Protein AF-0000000082618426 (afdb_homodimer)

Secondary structure (DSSP, 8-state):
---EEEEEEE-SSS-EEEEEEEE-TTSPEEEEEEEESPPSEEEEEEEES----EEEEGGG-SB--TT-PPP--TT-SSS-TTEEEEEEE-TTS-EEEEEEESS-BSSGGGB-TTSEEEEESS---TT-SSSHHHHHHTT--SEEEEEE-EE--/---EEEEEEE-SSS-EEEEE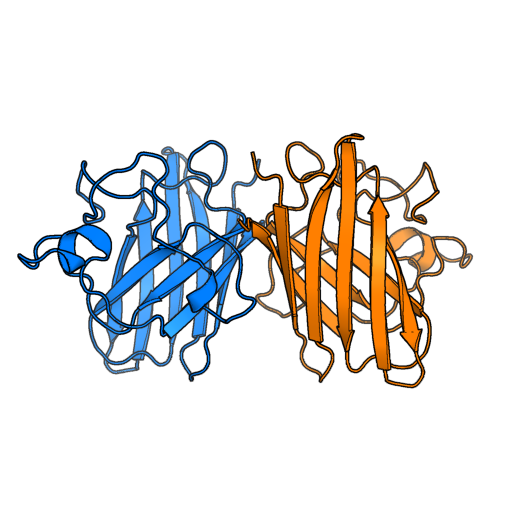EEE-TTSPEEEEEEEESPPSEEEEEEEES----EEEEGGG-SB--TT-PPP--TT-SSS-TTEEEEEEE-TTS-EEEEEEESS-BSSGGGB-TTSEEEEESS---TT-SSSHHHHHHTT--SEEEEEE-EE--

Structure (mmCIF, N/CA/C/O backbone):
data_AF-0000000082618426-model_v1
#
loop_
_entity.id
_entity.type
_entity.pdbx_description
1 polymer 'Superoxide dismutase'
#
loop_
_atom_site.group_PDB
_atom_site.id
_atom_site.type_symbol
_atom_site.label_atom_id
_atom_site.label_alt_id
_atom_site.label_comp_id
_atom_site.label_asym_id
_atom_site.label_entity_id
_atom_site.label_seq_id
_atom_site.pdbx_PDB_ins_code
_atom_site.Cartn_x
_atom_site.Cartn_y
_atom_site.Cartn_z
_atom_site.occupancy
_atom_site.B_iso_or_equiv
_atom_site.auth_seq_id
_atom_site.auth_comp_id
_atom_site.auth_asym_id
_atom_site.auth_atom_id
_atom_site.pdbx_PDB_model_num
ATOM 1 N N . MET A 1 1 ? 16.406 0.039 5.785 1 74.62 1 MET A N 1
ATOM 2 C CA . MET A 1 1 ? 15.742 -0.765 4.766 1 74.62 1 MET A CA 1
ATOM 3 C C . MET A 1 1 ? 14.719 -1.703 5.391 1 74.62 1 MET A C 1
ATOM 5 O O . MET A 1 1 ? 14.93 -2.207 6.496 1 74.62 1 MET A O 1
ATOM 9 N N . ALA A 1 2 ? 13.609 -1.719 4.746 1 84.12 2 ALA A N 1
ATOM 10 C CA . ALA A 1 2 ? 12.555 -2.539 5.328 1 84.12 2 ALA A CA 1
ATOM 11 C C . ALA A 1 2 ? 12.93 -4.016 5.309 1 84.12 2 ALA A C 1
ATOM 13 O O . ALA A 1 2 ? 13.508 -4.504 4.336 1 84.12 2 ALA A O 1
ATOM 14 N N . THR A 1 3 ? 12.68 -4.707 6.43 1 93.62 3 THR A N 1
ATOM 15 C CA . THR A 1 3 ? 12.906 -6.145 6.492 1 93.62 3 THR A CA 1
ATOM 16 C C . THR A 1 3 ? 11.586 -6.895 6.672 1 93.62 3 THR A C 1
ATOM 18 O O . THR A 1 3 ? 11.539 -8.117 6.539 1 93.62 3 THR A O 1
ATOM 21 N N . LYS A 1 4 ? 10.57 -6.211 6.988 1 98.38 4 LYS A N 1
ATOM 22 C CA . LYS A 1 4 ? 9.234 -6.77 7.129 1 98.38 4 LYS A CA 1
ATOM 23 C C . LYS A 1 4 ? 8.211 -5.949 6.355 1 98.38 4 LYS A C 1
ATOM 25 O O . LYS A 1 4 ? 8.32 -4.723 6.277 1 98.38 4 LYS A O 1
ATOM 30 N N . ALA A 1 5 ? 7.293 -6.609 5.816 1 98.88 5 ALA A N 1
ATOM 31 C CA . ALA A 1 5 ? 6.191 -5.992 5.082 1 98.88 5 ALA A CA 1
ATOM 32 C C . ALA A 1 5 ? 4.887 -6.754 5.309 1 98.88 5 ALA A C 1
ATOM 34 O O . ALA A 1 5 ? 4.891 -7.852 5.867 1 98.88 5 ALA A O 1
ATOM 35 N N . VAL A 1 6 ? 3.824 -6.094 4.988 1 98.94 6 VAL A N 1
ATOM 36 C CA . VAL A 1 6 ? 2.504 -6.691 5.156 1 98.94 6 VAL A CA 1
ATOM 37 C C . VAL A 1 6 ? 1.572 -6.211 4.047 1 98.94 6 VAL A C 1
ATOM 39 O O . VAL A 1 6 ? 1.769 -5.125 3.488 1 98.94 6 VAL A O 1
ATOM 42 N N . CYS A 1 7 ? 0.648 -7 3.721 1 98.88 7 CYS A N 1
ATOM 43 C CA . CYS A 1 7 ? -0.371 -6.695 2.723 1 98.88 7 CYS A CA 1
ATOM 44 C C . CYS A 1 7 ? -1.743 -7.176 3.182 1 98.88 7 CYS A C 1
ATOM 46 O O . CYS A 1 7 ? -1.905 -8.336 3.562 1 98.88 7 CYS A O 1
ATOM 48 N N . VAL A 1 8 ? -2.66 -6.301 3.24 1 98.81 8 VAL A N 1
ATOM 49 C CA . VAL A 1 8 ? -4.062 -6.656 3.451 1 98.81 8 VAL A CA 1
ATOM 50 C C . VAL A 1 8 ? -4.762 -6.809 2.104 1 98.81 8 VAL A C 1
ATOM 52 O O . VAL A 1 8 ? -4.844 -5.852 1.326 1 98.81 8 VAL A O 1
ATOM 55 N N . LEU A 1 9 ? -5.215 -7.992 1.84 1 98.81 9 LEU A N 1
ATOM 56 C CA . LEU A 1 9 ? -5.898 -8.305 0.59 1 98.81 9 LEU A CA 1
ATOM 57 C C . LEU A 1 9 ? -7.398 -8.055 0.713 1 98.81 9 LEU A C 1
ATOM 59 O O . LEU A 1 9 ? -8.039 -8.539 1.646 1 98.81 9 LEU A O 1
ATOM 63 N N . ARG A 1 10 ? -7.898 -7.309 -0.215 1 97.06 10 ARG A N 1
ATOM 64 C CA . ARG A 1 10 ? -9.328 -7.051 -0.328 1 97.06 10 ARG A CA 1
ATOM 65 C C . ARG A 1 10 ? -9.766 -6.988 -1.789 1 97.06 10 ARG A C 1
ATOM 67 O O . ARG A 1 10 ? -9 -6.547 -2.648 1 97.06 10 ARG A O 1
ATOM 74 N N . GLY A 1 11 ? -10.922 -7.371 -2.09 1 92.5 11 GLY A N 1
ATOM 75 C CA . GLY A 1 11 ? -11.539 -7.27 -3.404 1 92.5 11 GLY A CA 1
ATOM 76 C C . GLY A 1 11 ? -12.992 -6.84 -3.354 1 92.5 11 GLY A C 1
ATOM 77 O O . GLY A 1 11 ? -13.477 -6.41 -2.307 1 92.5 11 GLY A O 1
ATOM 78 N N . ASP A 1 12 ? -13.539 -6.863 -4.535 1 91.12 12 ASP A N 1
ATOM 79 C CA . ASP A 1 12 ? -14.953 -6.512 -4.625 1 91.12 12 ASP A CA 1
ATOM 80 C C . ASP A 1 12 ? -15.836 -7.609 -4.027 1 91.12 12 ASP A C 1
ATOM 82 O O . ASP A 1 12 ? -16.953 -7.348 -3.594 1 91.12 12 ASP A O 1
ATOM 86 N N . GLY A 1 13 ? -15.328 -8.75 -4.039 1 94.44 13 GLY A N 1
ATOM 87 C CA . GLY A 1 13 ? -16.031 -9.883 -3.473 1 94.44 13 GLY A CA 1
ATOM 88 C C . GLY A 1 13 ? -15.625 -10.195 -2.045 1 94.44 13 GLY A C 1
ATOM 89 O O . GLY A 1 13 ? -15.109 -9.32 -1.34 1 94.44 13 GLY A O 1
ATOM 90 N N . PRO A 1 14 ? -15.984 -11.391 -1.589 1 97.81 14 PRO A N 1
ATOM 91 C CA . PRO A 1 14 ? -15.766 -11.75 -0.186 1 97.81 14 PRO A CA 1
ATOM 92 C C . PRO A 1 14 ? -14.305 -12.094 0.112 1 97.81 14 PRO A C 1
ATOM 94 O O . PRO A 1 14 ? -13.914 -12.188 1.278 1 97.81 14 PRO A O 1
ATOM 97 N N . VAL A 1 15 ? -13.531 -12.352 -0.926 1 98.75 15 VAL A N 1
ATOM 98 C CA . VAL A 1 15 ? -12.164 -12.836 -0.738 1 98.75 15 VAL A CA 1
ATOM 99 C C . VAL A 1 15 ? -11.336 -11.766 -0.025 1 98.75 15 VAL A C 1
ATOM 101 O O . VAL A 1 15 ? -11.352 -10.594 -0.411 1 98.75 15 VAL A O 1
ATOM 104 N N . HIS A 1 16 ? -10.656 -12.148 1.014 1 98.81 16 HIS A N 1
ATOM 105 C CA . HIS A 1 16 ? -9.805 -11.242 1.785 1 98.81 16 HIS A CA 1
ATOM 106 C C . HIS A 1 16 ? -8.719 -12.016 2.531 1 98.81 16 HIS A C 1
ATOM 108 O O . HIS A 1 16 ? -8.805 -13.234 2.67 1 98.81 16 HIS A O 1
ATOM 114 N N . GLY A 1 17 ? -7.719 -11.312 2.955 1 98.81 17 GLY A N 1
ATOM 115 C CA . GLY A 1 17 ? -6.648 -11.961 3.699 1 98.81 17 GLY A CA 1
ATOM 116 C C . GLY A 1 17 ? -5.531 -11.008 4.086 1 98.81 17 GLY A C 1
ATOM 117 O O . GLY A 1 17 ? -5.594 -9.812 3.777 1 98.81 17 GLY A O 1
ATOM 118 N N . THR A 1 18 ? -4.656 -11.492 4.895 1 98.94 18 THR A N 1
ATOM 119 C CA . THR A 1 18 ? -3.455 -10.773 5.293 1 98.94 18 THR A CA 1
ATOM 120 C C . THR A 1 18 ? -2.207 -11.609 5.027 1 98.94 18 THR A C 1
ATOM 122 O O . THR A 1 18 ? -2.154 -12.789 5.387 1 98.94 18 THR A O 1
ATOM 125 N N . ILE A 1 19 ? -1.287 -11.016 4.363 1 98.94 19 ILE A N 1
ATOM 126 C CA . ILE A 1 19 ? -0.039 -11.688 4.023 1 98.94 19 ILE A CA 1
ATOM 127 C C . ILE A 1 19 ? 1.143 -10.898 4.578 1 98.94 19 ILE A C 1
ATOM 129 O O . ILE A 1 19 ? 1.203 -9.672 4.434 1 98.94 19 ILE A O 1
ATOM 133 N N . HIS A 1 20 ? 2.043 -11.539 5.188 1 98.88 20 HIS A N 1
ATOM 134 C CA . HIS A 1 20 ? 3.262 -10.961 5.734 1 98.88 20 HIS A CA 1
ATOM 135 C C . HIS A 1 20 ? 4.484 -11.375 4.926 1 98.88 20 HIS A C 1
ATOM 137 O O . HIS A 1 20 ? 4.535 -12.484 4.398 1 98.88 20 HIS A O 1
ATOM 143 N N . PHE A 1 21 ? 5.434 -10.547 4.871 1 98.88 21 PHE A N 1
ATOM 144 C CA . PHE A 1 21 ? 6.723 -10.766 4.227 1 98.88 21 PHE A CA 1
ATOM 145 C C . PHE A 1 21 ? 7.867 -10.5 5.199 1 98.88 21 PHE A C 1
ATOM 147 O O . PHE A 1 21 ? 7.871 -9.477 5.891 1 98.88 21 PHE A O 1
ATOM 154 N N . GLU A 1 22 ? 8.75 -11.398 5.211 1 98.69 22 GLU A N 1
ATOM 155 C CA . GLU A 1 22 ? 9.883 -11.227 6.121 1 98.69 22 GLU A CA 1
ATOM 156 C C . GLU A 1 22 ? 11.188 -11.68 5.473 1 98.69 22 GLU A C 1
ATOM 158 O O . GLU A 1 22 ? 11.281 -12.805 4.977 1 98.69 22 GLU A O 1
ATOM 163 N N . LEU A 1 23 ? 12.125 -10.789 5.484 1 98.19 23 LEU A N 1
ATOM 164 C CA . LEU A 1 23 ? 13.461 -11.164 5.055 1 98.19 23 LEU A CA 1
ATOM 165 C C . LEU A 1 23 ? 14.086 -12.156 6.031 1 98.19 23 LEU A C 1
A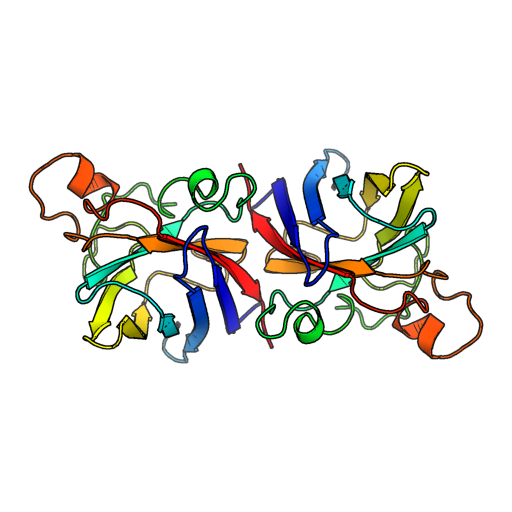TOM 167 O O . LEU A 1 23 ? 14.141 -11.898 7.234 1 98.19 23 LEU A O 1
ATOM 171 N N . GLN A 1 24 ? 14.523 -13.242 5.438 1 97.56 24 GLN A N 1
ATOM 172 C CA . GLN A 1 24 ? 15.141 -14.289 6.246 1 97.56 24 GLN A CA 1
ATOM 173 C C . GLN A 1 24 ? 16.656 -14.172 6.219 1 97.56 24 GLN A C 1
ATOM 175 O O . GLN A 1 24 ? 17.219 -13.555 5.316 1 97.56 24 GLN A O 1
ATOM 180 N N . GLY A 1 25 ? 17.344 -14.812 7.148 1 94.5 25 GLY A N 1
ATOM 181 C CA . GLY A 1 25 ? 18.781 -14.805 7.258 1 94.5 25 GLY A CA 1
ATOM 182 C C . GLY A 1 25 ? 19.484 -15.328 6.012 1 94.5 25 GLY A C 1
ATOM 183 O O . GLY A 1 25 ? 20.594 -14.914 5.695 1 94.5 25 GLY A O 1
ATOM 184 N N . ASN A 1 26 ? 18.844 -16.156 5.266 1 94.62 26 ASN A N 1
ATOM 185 C CA . ASN A 1 26 ? 19.438 -16.75 4.066 1 94.62 26 ASN A CA 1
ATOM 186 C C . ASN A 1 26 ? 19.219 -15.867 2.844 1 94.62 26 ASN A C 1
ATOM 188 O O . ASN A 1 26 ? 19.562 -16.25 1.727 1 94.62 26 ASN A O 1
ATOM 192 N N . GLY A 1 27 ? 18.578 -14.766 3.041 1 94.75 27 GLY A N 1
ATOM 193 C CA . GLY A 1 27 ? 18.391 -13.812 1.96 1 94.75 27 GLY A CA 1
ATOM 194 C C . GLY A 1 27 ? 17.047 -13.969 1.259 1 94.75 27 GLY A C 1
ATOM 195 O O . GLY A 1 27 ? 16.656 -13.125 0.453 1 94.75 27 GLY A O 1
ATOM 196 N N . LYS A 1 28 ? 16.344 -15 1.57 1 97.88 28 LYS A N 1
ATOM 197 C CA . LYS A 1 28 ? 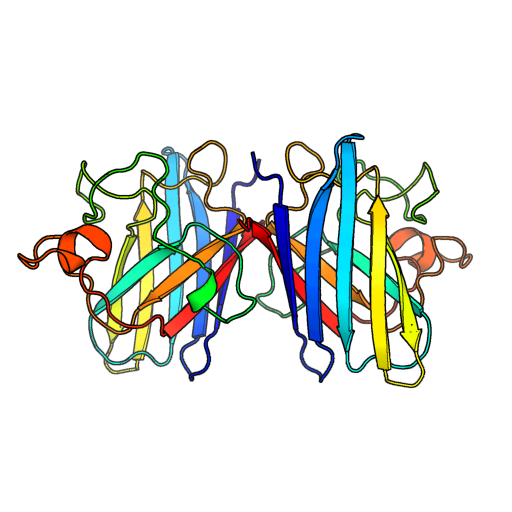15.031 -15.227 0.965 1 97.88 28 LYS A CA 1
ATOM 198 C C . LYS A 1 28 ? 13.945 -14.438 1.696 1 97.88 28 LYS A C 1
ATOM 200 O O . LYS A 1 28 ? 14.164 -13.969 2.816 1 97.88 28 LYS A O 1
ATOM 205 N N . VAL A 1 29 ? 12.898 -14.211 1.028 1 98.69 29 VAL A N 1
ATOM 206 C CA . VAL A 1 29 ? 11.742 -13.602 1.669 1 98.69 29 VAL A CA 1
ATOM 207 C C . VAL A 1 29 ? 10.703 -14.672 1.986 1 98.69 29 VAL A C 1
ATOM 209 O O . VAL A 1 29 ? 10.289 -15.43 1.103 1 98.69 29 VAL A O 1
ATOM 212 N N . LYS A 1 30 ? 10.391 -14.773 3.244 1 98.81 30 LYS A N 1
ATOM 213 C CA . LYS A 1 30 ? 9.289 -15.625 3.674 1 98.81 30 LYS A CA 1
ATOM 214 C C . LYS A 1 30 ? 7.945 -14.922 3.5 1 98.81 30 LYS A C 1
ATOM 216 O O . LYS A 1 30 ? 7.77 -13.789 3.957 1 98.81 30 LYS A O 1
ATOM 221 N N . VAL A 1 31 ? 7.059 -15.547 2.793 1 98.88 31 VAL A N 1
ATOM 222 C CA . VAL A 1 31 ? 5.699 -15.07 2.568 1 98.88 31 VAL A CA 1
ATOM 223 C C . VAL A 1 31 ? 4.715 -15.945 3.342 1 98.88 31 VAL A C 1
ATOM 225 O O . VAL A 1 31 ? 4.629 -17.156 3.107 1 98.88 31 VAL A O 1
ATOM 228 N N . SER A 1 32 ? 3.977 -15.281 4.285 1 98.94 32 SER A N 1
ATOM 229 C CA . SER A 1 32 ? 3.123 -16.094 5.137 1 98.94 32 SER A CA 1
ATOM 230 C C . SER A 1 32 ? 1.823 -15.383 5.477 1 98.94 32 SER A C 1
ATOM 232 O O . SER A 1 32 ? 1.774 -14.148 5.484 1 98.94 32 SER A O 1
ATOM 234 N N . GLY A 1 33 ? 0.774 -16.156 5.809 1 98.88 33 GLY A N 1
ATOM 235 C CA . GLY A 1 33 ? -0.535 -15.633 6.164 1 98.88 33 GLY A CA 1
ATOM 236 C C . GLY A 1 33 ? -1.677 -16.516 5.699 1 98.88 33 GLY A C 1
ATOM 237 O O . GLY A 1 33 ? -1.531 -17.734 5.621 1 98.88 33 GLY A O 1
ATOM 238 N N . SER A 1 34 ? -2.812 -15.852 5.496 1 98.94 34 SER A N 1
ATOM 239 C CA . SER A 1 34 ? -3.967 -16.625 5.051 1 98.94 34 SER A CA 1
ATOM 240 C C . SER A 1 34 ? -4.906 -15.773 4.203 1 98.94 34 SER A C 1
ATOM 242 O O . SER A 1 34 ? -4.918 -14.547 4.32 1 98.94 34 SER A O 1
ATOM 244 N N . ILE A 1 35 ? -5.547 -16.406 3.377 1 98.94 35 ILE A N 1
ATOM 245 C CA . ILE A 1 35 ? -6.586 -15.844 2.525 1 98.94 35 ILE A CA 1
ATOM 246 C C . ILE A 1 35 ? -7.883 -16.641 2.699 1 98.94 35 ILE A C 1
ATOM 248 O O . ILE A 1 35 ? -7.859 -17.859 2.756 1 98.94 35 ILE A O 1
ATOM 252 N N . ARG A 1 36 ? -8.992 -15.945 2.693 1 98.88 36 ARG A N 1
ATOM 253 C CA . ARG A 1 36 ? -10.266 -16.594 2.998 1 98.88 36 ARG A CA 1
ATOM 254 C C . ARG A 1 36 ? -11.289 -16.344 1.896 1 98.88 36 ARG A C 1
ATOM 256 O O . ARG A 1 36 ? -11.148 -15.398 1.121 1 98.88 36 ARG A O 1
ATOM 263 N N . GLU A 1 37 ? -12.258 -17.25 1.883 1 98.88 37 GLU A N 1
ATOM 264 C CA . GLU A 1 37 ? -13.414 -17.188 0.999 1 98.88 37 GLU A CA 1
ATOM 265 C C . GLU A 1 37 ? -13.016 -17.453 -0.451 1 98.88 37 GLU A C 1
ATOM 267 O O . GLU A 1 37 ? -13.547 -16.828 -1.369 1 98.88 37 GLU A O 1
ATOM 272 N N . LEU A 1 38 ? -12 -18.266 -0.579 1 98.75 38 LEU A N 1
ATOM 273 C CA . LEU A 1 38 ? -11.617 -18.766 -1.9 1 98.75 38 LEU A CA 1
ATOM 274 C C . LEU A 1 38 ? -12.375 -20.031 -2.25 1 98.75 38 LEU A C 1
ATOM 276 O O . LEU A 1 38 ? -12.797 -20.781 -1.358 1 98.75 38 LEU A O 1
ATOM 280 N N . THR A 1 39 ? -12.602 -20.203 -3.529 1 98.5 39 THR A N 1
ATOM 281 C CA . THR A 1 39 ? -13.031 -21.547 -3.938 1 98.5 39 THR A CA 1
ATOM 282 C C . THR A 1 39 ? -11.93 -22.562 -3.693 1 98.5 39 THR A C 1
ATOM 284 O O . THR A 1 39 ? -10.742 -22.234 -3.762 1 98.5 39 THR A O 1
ATOM 287 N N . GLU A 1 40 ? -12.336 -23.734 -3.414 1 98.75 40 GLU A N 1
ATOM 288 C CA . GLU A 1 40 ? -11.375 -24.812 -3.188 1 98.75 40 GLU A CA 1
ATOM 289 C C . GLU A 1 40 ? -10.453 -24.984 -4.395 1 98.75 40 GLU A C 1
ATOM 291 O O . GLU A 1 40 ? -10.914 -24.969 -5.539 1 98.75 40 GLU A O 1
ATOM 296 N N . GLY A 1 41 ? -9.133 -25.203 -4.059 1 98.81 41 GLY A N 1
ATOM 297 C CA . GLY A 1 41 ? -8.18 -25.453 -5.129 1 98.81 41 GLY A CA 1
ATOM 298 C C . GLY A 1 41 ? -7.066 -24.422 -5.188 1 98.81 41 GLY A C 1
ATOM 299 O O . GLY A 1 41 ? -6.832 -23.703 -4.215 1 98.81 41 GLY A O 1
ATOM 300 N N . GLU A 1 42 ? -6.387 -24.406 -6.285 1 98.88 42 GLU A N 1
ATOM 301 C CA . GLU A 1 42 ? -5.23 -23.531 -6.453 1 98.88 42 GLU A CA 1
ATOM 302 C C . GLU A 1 42 ? -5.637 -22.188 -7.059 1 98.88 42 GLU A C 1
ATOM 304 O O . GLU A 1 42 ? -6.535 -22.125 -7.902 1 98.88 42 GLU A O 1
ATOM 309 N N . HIS A 1 43 ? -4.988 -21.203 -6.66 1 98.94 43 HIS A N 1
ATOM 310 C CA . HIS A 1 43 ? -5.176 -19.844 -7.148 1 98.94 43 HIS A CA 1
ATOM 311 C C . HIS A 1 43 ? -3.836 -19.172 -7.43 1 98.94 43 HIS A C 1
ATOM 313 O O . HIS A 1 43 ? -2.93 -19.203 -6.594 1 98.94 43 HIS A O 1
ATOM 319 N N . GLY A 1 44 ? -3.705 -18.609 -8.594 1 98.88 44 GLY A N 1
ATOM 320 C CA . GLY A 1 44 ? -2.498 -17.859 -8.914 1 98.88 44 GLY A CA 1
ATOM 321 C C . GLY A 1 44 ? -2.209 -16.75 -7.926 1 98.88 44 GLY A C 1
ATOM 322 O O . GLY A 1 44 ? -3.125 -16.062 -7.469 1 98.88 44 GLY A O 1
ATOM 323 N N . PHE A 1 45 ? -1.006 -16.594 -7.703 1 98.94 45 PHE A N 1
ATOM 324 C CA . PHE A 1 45 ? -0.531 -15.656 -6.695 1 98.94 45 PHE A CA 1
ATOM 325 C C . PHE A 1 45 ? 0.677 -14.875 -7.211 1 98.94 45 PHE A C 1
ATOM 327 O O . PHE A 1 45 ? 1.73 -15.461 -7.473 1 98.94 45 PHE A O 1
ATOM 334 N N . HIS A 1 46 ? 0.482 -13.492 -7.391 1 98.94 46 HIS A N 1
ATOM 335 C CA . HIS A 1 46 ? 1.532 -12.727 -8.047 1 98.94 46 HIS A CA 1
ATOM 336 C C . HIS A 1 46 ? 1.679 -11.344 -7.426 1 98.94 46 HIS A C 1
ATOM 338 O O . HIS A 1 46 ? 0.708 -10.781 -6.914 1 98.94 46 HIS A O 1
ATOM 344 N N . VAL A 1 47 ? 2.887 -10.836 -7.422 1 98.94 47 VAL A N 1
ATOM 345 C CA . VAL A 1 47 ? 3.104 -9.406 -7.215 1 98.94 47 VAL A CA 1
ATOM 346 C C . VAL A 1 47 ? 3.033 -8.672 -8.547 1 98.94 47 VAL A C 1
ATOM 348 O O . VAL A 1 47 ? 3.688 -9.062 -9.516 1 98.94 47 VAL A O 1
ATOM 351 N N . HIS A 1 48 ? 2.221 -7.699 -8.594 1 98.88 48 HIS A N 1
ATOM 352 C CA . HIS A 1 48 ? 2.047 -6.879 -9.781 1 98.88 48 HIS A CA 1
ATOM 353 C C . HIS A 1 48 ? 2.873 -5.598 -9.695 1 98.88 48 HIS A C 1
ATOM 355 O O . HIS A 1 48 ? 3.324 -5.219 -8.617 1 98.88 48 HIS A O 1
ATOM 361 N N . GLN A 1 49 ? 3.035 -4.98 -10.82 1 98.38 49 GLN A N 1
ATOM 362 C CA . GLN A 1 49 ? 4.02 -3.922 -11.016 1 98.38 49 GLN A CA 1
ATOM 363 C C . GLN A 1 49 ? 3.664 -2.678 -10.211 1 98.38 49 GLN A C 1
ATOM 365 O O . GLN A 1 49 ? 4.543 -2.043 -9.617 1 98.38 49 GLN A O 1
ATOM 370 N N . PHE A 1 50 ? 2.43 -2.33 -10.133 1 98.56 50 PHE A N 1
ATOM 371 C CA . PHE A 1 50 ? 2.049 -1.05 -9.547 1 98.56 50 PHE A CA 1
ATOM 372 C C . PHE A 1 50 ? 1.237 -1.257 -8.273 1 98.56 50 PHE A C 1
ATOM 374 O O . PHE A 1 50 ? 0.492 -2.23 -8.164 1 98.56 50 PHE A O 1
ATOM 381 N N . GLY A 1 51 ? 1.476 -0.387 -7.305 1 98.69 51 GLY A N 1
ATOM 382 C CA . GLY A 1 51 ? 0.621 -0.296 -6.133 1 98.69 51 GLY A CA 1
ATOM 383 C C . GLY A 1 51 ? -0.579 0.61 -6.336 1 98.69 51 GLY A C 1
ATOM 384 O O . GLY A 1 51 ? -0.938 1.384 -5.449 1 98.69 51 GLY A O 1
ATOM 385 N N . ASP A 1 52 ? -1.091 0.681 -7.543 1 98.5 52 ASP A N 1
ATOM 386 C CA . ASP A 1 52 ? -2.252 1.471 -7.941 1 98.5 52 ASP A CA 1
ATOM 387 C C . ASP A 1 52 ? -3.531 0.641 -7.867 1 98.5 52 ASP A C 1
ATOM 389 O O . ASP A 1 52 ? -3.729 -0.28 -8.664 1 98.5 52 ASP A O 1
ATOM 393 N N . ASN A 1 53 ? -4.375 0.982 -6.902 1 97.56 53 ASN A N 1
ATOM 394 C CA . ASN A 1 53 ? -5.648 0.282 -6.781 1 97.56 53 ASN A CA 1
ATOM 395 C C . ASN A 1 53 ? -6.832 1.227 -6.988 1 97.56 53 ASN A C 1
ATOM 397 O O . ASN A 1 53 ? -7.883 1.059 -6.367 1 97.56 53 ASN A O 1
ATOM 401 N N . THR A 1 54 ? -6.668 2.254 -7.781 1 97.69 54 THR A N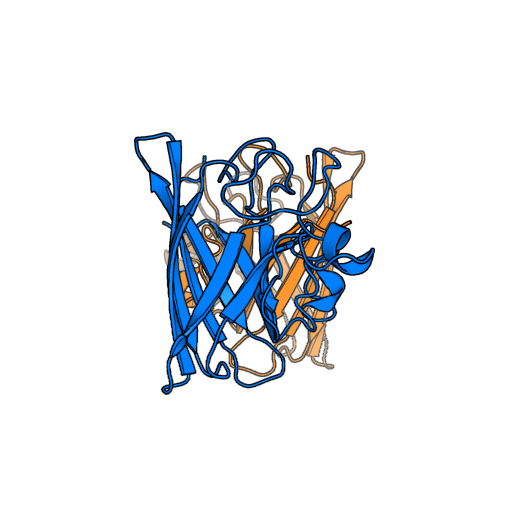 1
ATOM 402 C CA . THR A 1 54 ? -7.711 3.24 -8.039 1 97.69 54 THR A CA 1
ATOM 403 C C . THR A 1 54 ? -8.891 2.604 -8.758 1 97.69 54 THR A C 1
ATOM 405 O O . THR A 1 54 ? -10.031 3.061 -8.625 1 97.69 54 THR A O 1
ATOM 408 N N . GLN A 1 55 ? -8.672 1.594 -9.555 1 96.62 55 GLN A N 1
ATOM 409 C CA . GLN A 1 55 ? -9.711 0.8 -10.195 1 96.62 55 GLN A CA 1
ATOM 410 C C . GLN A 1 55 ? -9.688 -0.644 -9.703 1 96.62 55 GLN A C 1
ATOM 412 O O . GLN A 1 55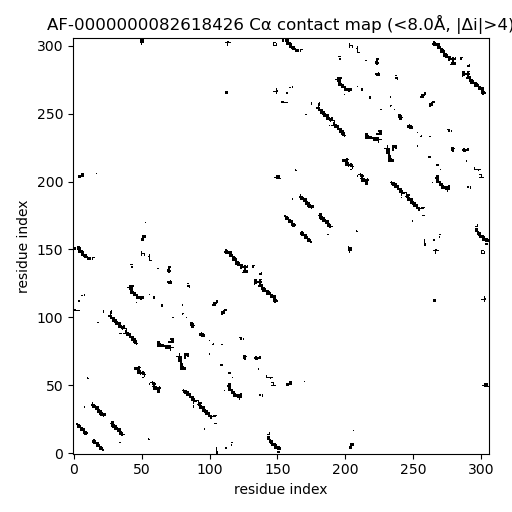 ? -9.789 -1.579 -10.5 1 96.62 55 GLN A O 1
ATOM 417 N N . GLY A 1 56 ? -9.523 -0.752 -8.422 1 96.06 56 GLY A N 1
ATOM 418 C CA . GLY A 1 56 ? -9.375 -2.094 -7.879 1 96.06 56 GLY A CA 1
ATOM 419 C C . GLY A 1 56 ? -8.094 -2.775 -8.328 1 96.06 56 GLY A C 1
ATOM 420 O O . GLY A 1 56 ? -7.07 -2.119 -8.523 1 96.06 56 GLY A O 1
ATOM 421 N N . CYS A 1 57 ? -8.219 -4.074 -8.477 1 97.81 57 CYS A N 1
ATOM 422 C CA . CYS A 1 57 ? -7.023 -4.848 -8.789 1 97.81 57 CYS A CA 1
ATOM 423 C C . CYS A 1 57 ? -6.613 -4.66 -10.242 1 97.81 57 CYS A C 1
ATOM 425 O O . CYS A 1 57 ? -5.492 -5 -10.625 1 97.81 57 CYS A O 1
ATOM 427 N N . THR A 1 58 ? -7.488 -4.09 -10.992 1 96.38 58 THR A N 1
ATOM 428 C CA . THR A 1 58 ? -7.227 -3.902 -12.414 1 96.38 58 THR A CA 1
ATOM 429 C C . THR A 1 58 ? -6.074 -2.924 -12.625 1 96.38 58 THR A C 1
ATOM 431 O O . THR A 1 58 ? -5.258 -3.105 -13.531 1 96.38 58 THR A O 1
ATOM 434 N N . SER A 1 59 ? -5.938 -1.969 -11.859 1 97.88 59 SER A N 1
ATOM 435 C CA . SER A 1 59 ? -4.969 -0.901 -12.07 1 97.88 59 SER A CA 1
ATOM 436 C C . SER A 1 59 ? -3.607 -1.266 -11.484 1 97.88 59 SER A C 1
ATOM 438 O O . SER A 1 59 ? -2.664 -0.473 -11.555 1 97.88 59 SER A O 1
ATOM 440 N N . ALA A 1 60 ? -3.496 -2.477 -10.961 1 98.25 60 ALA A N 1
ATOM 441 C CA . ALA A 1 60 ? -2.215 -2.943 -10.438 1 98.25 60 ALA A CA 1
ATOM 442 C C . ALA A 1 60 ? -1.224 -3.207 -11.562 1 98.25 60 ALA A C 1
ATOM 444 O O . ALA A 1 60 ? -0.022 -3.346 -11.32 1 98.25 60 ALA A O 1
ATOM 445 N N . GLY A 1 61 ? -1.736 -3.299 -12.812 1 98.25 61 GLY A N 1
ATOM 446 C CA . GLY A 1 61 ? -0.859 -3.508 -13.953 1 98.25 61 GLY A CA 1
ATOM 447 C C . GLY A 1 61 ? -0.384 -4.941 -14.086 1 98.25 61 GLY A C 1
ATOM 448 O O . GLY A 1 61 ? -0.958 -5.852 -13.477 1 98.25 61 GLY A O 1
ATOM 449 N N . PRO A 1 62 ? 0.586 -5.195 -14.953 1 98.19 62 PRO A N 1
ATOM 450 C CA . PRO A 1 62 ? 1.085 -6.555 -15.18 1 98.19 62 PRO A CA 1
ATOM 451 C C . PRO A 1 62 ? 1.892 -7.09 -14 1 98.19 62 PRO A C 1
ATOM 453 O O . PRO A 1 62 ? 2.131 -6.367 -13.031 1 98.19 62 PRO A O 1
ATOM 456 N N . HIS A 1 63 ? 2.238 -8.383 -14.07 1 98.81 63 HIS A N 1
ATOM 457 C CA . HIS A 1 63 ? 3.162 -8.93 -13.086 1 98.81 63 HIS A CA 1
ATOM 458 C C . HIS A 1 63 ? 4.426 -8.078 -12.984 1 98.81 63 HIS A C 1
ATOM 460 O O . HIS A 1 63 ? 4.867 -7.496 -13.977 1 98.81 63 HIS A O 1
ATOM 466 N N . PHE A 1 64 ? 4.949 -8.047 -11.836 1 98.81 64 PHE A N 1
ATOM 467 C CA . PHE A 1 64 ? 6.23 -7.387 -11.625 1 98.81 64 PHE A CA 1
ATOM 468 C C . PHE A 1 64 ? 7.344 -8.117 -12.367 1 98.81 64 PHE A C 1
ATOM 470 O O . PHE A 1 64 ? 7.734 -9.219 -11.984 1 98.81 64 PHE A O 1
ATOM 477 N N . ASN A 1 65 ? 7.867 -7.422 -13.406 1 98.62 65 ASN A N 1
ATOM 478 C CA . ASN A 1 65 ? 8.805 -8.055 -14.336 1 98.62 65 ASN A CA 1
ATOM 479 C C . ASN A 1 65 ? 9.867 -7.066 -14.82 1 98.62 65 ASN A C 1
ATOM 481 O O . ASN A 1 65 ? 9.961 -6.785 -16.016 1 98.62 65 ASN A O 1
ATOM 485 N N . PRO A 1 66 ? 10.75 -6.672 -13.867 1 97.69 66 PRO A N 1
ATOM 486 C CA . PRO A 1 66 ? 11.742 -5.672 -14.266 1 97.69 66 PRO A CA 1
ATOM 487 C C . PRO A 1 66 ? 12.781 -6.227 -15.242 1 97.69 66 PRO A C 1
ATOM 489 O O . PRO A 1 66 ? 13.516 -5.457 -15.867 1 97.69 66 PRO A O 1
ATOM 492 N N . LEU A 1 67 ? 12.812 -7.516 -15.406 1 97.69 67 LEU A N 1
ATOM 493 C CA . LEU A 1 67 ? 13.844 -8.117 -16.234 1 97.69 67 LEU A CA 1
ATOM 494 C C . LEU A 1 67 ? 13.266 -8.57 -17.578 1 97.69 67 LEU A C 1
ATOM 496 O O . LEU A 1 67 ? 13.961 -9.203 -18.375 1 97.69 67 LEU A O 1
ATOM 500 N N . SER A 1 68 ? 12.008 -8.305 -17.844 1 97.75 68 SER A N 1
ATOM 501 C CA . SER A 1 68 ? 11.328 -8.625 -19.094 1 97.75 68 SER A CA 1
ATOM 502 C C . SER A 1 68 ? 11.453 -10.109 -19.422 1 97.75 68 SER A C 1
ATOM 504 O O . SER A 1 68 ? 11.797 -10.469 -20.547 1 97.75 68 SER A O 1
ATOM 506 N N . LYS A 1 69 ? 11.25 -10.906 -18.469 1 98.38 69 LYS A N 1
ATOM 507 C CA . LYS A 1 69 ? 11.281 -12.359 -18.641 1 98.38 69 LYS A CA 1
ATOM 508 C C . LYS A 1 69 ? 9.891 -12.898 -18.969 1 98.38 69 LYS A C 1
ATOM 510 O O . LYS A 1 69 ? 8.898 -12.172 -18.875 1 98.38 69 LYS A O 1
ATOM 515 N N . THR A 1 70 ? 9.891 -14.148 -19.391 1 98.38 70 THR A N 1
ATOM 516 C CA . THR A 1 70 ? 8.625 -14.859 -19.578 1 98.38 70 THR A CA 1
ATOM 517 C C . THR A 1 70 ? 8.094 -15.383 -18.234 1 98.38 70 THR A C 1
ATOM 519 O O . THR A 1 70 ? 8.867 -15.68 -17.328 1 98.38 70 THR A O 1
ATOM 522 N N . HIS A 1 71 ? 6.797 -15.469 -18.234 1 98.75 71 HIS A N 1
ATOM 523 C CA . HIS A 1 71 ? 6.152 -15.961 -17.016 1 98.75 71 HIS A CA 1
ATOM 524 C C . HIS A 1 71 ? 6.598 -17.375 -16.703 1 98.75 71 HIS A C 1
ATOM 526 O O . HIS A 1 71 ? 6.789 -18.203 -17.609 1 98.75 71 HIS A O 1
ATOM 532 N N . GLY A 1 72 ? 6.738 -17.672 -15.398 1 98.56 72 GLY A N 1
ATOM 533 C CA . GLY A 1 72 ? 7.105 -19 -14.938 1 98.56 72 GLY A CA 1
ATOM 534 C C . GLY A 1 72 ? 6.652 -19.281 -13.516 1 98.56 72 GLY A C 1
ATOM 535 O O . GLY A 1 72 ? 5.852 -18.531 -12.953 1 98.56 72 GLY A O 1
ATOM 536 N N . GLY A 1 73 ? 7.051 -20.422 -12.977 1 97.56 73 GLY A N 1
ATOM 537 C CA . GLY A 1 73 ? 6.746 -20.812 -11.609 1 97.56 73 GLY A CA 1
ATOM 538 C C . GLY A 1 73 ? 7.855 -20.469 -10.633 1 97.56 73 GLY A C 1
ATOM 539 O O . GLY A 1 73 ? 8.938 -20.047 -11.039 1 97.56 73 GLY A O 1
ATOM 540 N N . PRO A 1 74 ? 7.605 -20.641 -9.359 1 97.19 74 PRO A N 1
ATOM 541 C CA . PRO A 1 74 ? 8.539 -20.25 -8.305 1 97.19 74 PRO A CA 1
ATOM 542 C C . PRO A 1 74 ? 9.891 -20.938 -8.422 1 97.19 74 PRO A C 1
ATOM 544 O O . PRO A 1 74 ? 10.898 -20.422 -7.934 1 97.19 74 PRO A O 1
ATOM 547 N N . GLN A 1 75 ? 9.945 -22.031 -9.062 1 96.31 75 GLN A N 1
ATOM 548 C CA . GLN A 1 75 ? 11.195 -22.797 -9.133 1 96.31 75 GLN A CA 1
ATOM 549 C C . GLN A 1 75 ? 11.898 -22.578 -10.469 1 96.31 75 GLN A C 1
ATOM 551 O O . GLN A 1 75 ? 12.984 -23.109 -10.695 1 96.31 75 GLN A O 1
ATOM 556 N N . ASP A 1 76 ? 11.289 -21.812 -11.312 1 97.75 76 ASP A N 1
ATOM 557 C CA . ASP A 1 76 ? 11.852 -21.594 -12.641 1 97.75 76 ASP A CA 1
ATOM 558 C C . ASP A 1 76 ? 12.875 -20.453 -12.617 1 97.75 76 ASP A C 1
ATOM 560 O O . ASP A 1 76 ? 12.703 -19.469 -11.906 1 97.75 76 ASP A O 1
ATOM 564 N N . GLU A 1 77 ? 13.906 -20.594 -13.398 1 96.69 77 GLU A N 1
ATOM 565 C CA . GLU A 1 77 ? 14.852 -19.5 -13.602 1 96.69 77 GLU A CA 1
ATOM 566 C C . GLU A 1 77 ? 14.242 -18.391 -14.453 1 96.69 77 GLU A C 1
ATOM 568 O O . GLU A 1 77 ? 14.477 -17.203 -14.203 1 96.69 77 GLU A O 1
ATOM 573 N N . GLU A 1 78 ? 13.625 -18.891 -15.539 1 97.88 78 GLU A N 1
ATOM 574 C CA . GLU A 1 78 ? 12.883 -17.953 -16.375 1 97.88 78 GLU A CA 1
ATOM 575 C C . GLU A 1 78 ? 11.508 -17.656 -15.797 1 97.88 78 GLU A C 1
ATOM 577 O O . GLU A 1 78 ? 10.586 -18.469 -15.922 1 97.88 78 GLU A O 1
ATOM 582 N N . ARG A 1 79 ? 11.375 -16.5 -15.188 1 98.62 79 ARG A N 1
ATOM 583 C CA . ARG A 1 79 ? 10.117 -16.078 -14.578 1 98.62 79 ARG A CA 1
ATOM 584 C C . ARG A 1 79 ? 10.141 -14.578 -14.258 1 98.62 79 ARG A C 1
ATOM 586 O O . ARG A 1 79 ? 11.219 -13.984 -14.141 1 98.62 79 ARG A O 1
ATOM 593 N N . HIS A 1 80 ? 8.93 -13.945 -14.156 1 98.75 80 HIS A N 1
ATOM 594 C CA . HIS A 1 80 ? 8.859 -12.609 -13.57 1 98.75 80 HIS A CA 1
ATOM 595 C C . HIS A 1 80 ? 9.344 -12.617 -12.125 1 98.75 80 HIS A C 1
ATOM 597 O O . HIS A 1 80 ? 9.297 -13.648 -11.453 1 98.75 80 HIS A O 1
ATOM 603 N N . VAL A 1 81 ? 9.727 -11.531 -11.648 1 98.69 81 VAL A N 1
ATOM 604 C CA . VAL A 1 81 ? 10.086 -11.375 -10.242 1 98.69 81 VAL A CA 1
ATOM 605 C C . VAL A 1 81 ? 8.867 -11.633 -9.367 1 98.69 81 VAL A C 1
ATOM 607 O O . VAL A 1 81 ? 8.977 -12.242 -8.297 1 98.69 81 VAL A O 1
ATOM 610 N N . GLY A 1 82 ? 7.676 -11.266 -9.812 1 98.88 82 GLY A N 1
ATOM 611 C CA . GLY A 1 82 ? 6.465 -11.32 -9.008 1 98.88 82 GLY A CA 1
ATOM 612 C C . GLY A 1 82 ? 5.758 -12.664 -9.086 1 98.88 82 GLY A C 1
ATOM 613 O O . GLY A 1 82 ? 4.664 -12.82 -8.539 1 98.88 82 GLY A O 1
ATOM 614 N N . ASP A 1 83 ? 6.32 -13.656 -9.734 1 98.88 83 ASP A N 1
ATOM 615 C CA . ASP A 1 83 ? 5.652 -14.938 -9.961 1 98.88 83 ASP A CA 1
ATOM 616 C C . ASP A 1 83 ? 5.781 -15.844 -8.734 1 98.88 83 ASP A C 1
ATOM 618 O O . ASP A 1 83 ? 6.684 -16.688 -8.672 1 98.88 83 ASP A O 1
ATOM 622 N N . LEU A 1 84 ? 4.781 -15.852 -7.863 1 98.81 84 LEU A N 1
ATOM 623 C CA . LEU A 1 84 ? 4.867 -16.609 -6.621 1 98.81 84 LEU A CA 1
ATOM 624 C C . LEU A 1 84 ? 4.145 -17.938 -6.746 1 98.81 84 LEU A C 1
ATOM 626 O O . LEU A 1 84 ? 4.051 -18.703 -5.777 1 98.81 84 LEU A O 1
ATOM 630 N N . GLY A 1 85 ? 3.625 -18.203 -7.887 1 98.69 85 GLY A N 1
ATOM 631 C CA . GLY A 1 85 ? 2.99 -19.484 -8.125 1 98.69 85 GLY A CA 1
ATOM 632 C C . GLY A 1 85 ? 1.542 -19.531 -7.676 1 98.69 85 GLY A C 1
ATOM 633 O O . GLY A 1 85 ? 0.74 -18.672 -8.062 1 98.69 85 GLY A O 1
ATOM 634 N N . ASN A 1 86 ? 1.197 -20.578 -6.855 1 98.88 86 ASN A N 1
ATOM 635 C CA . ASN A 1 86 ? -0.172 -20.812 -6.41 1 98.88 86 ASN A CA 1
ATOM 636 C C . ASN A 1 86 ? -0.265 -20.875 -4.887 1 98.88 86 ASN A C 1
ATOM 638 O O . ASN A 1 86 ? 0.693 -21.266 -4.219 1 98.88 86 ASN A O 1
ATOM 642 N N . VAL A 1 87 ? -1.365 -20.469 -4.402 1 98.88 87 VAL A N 1
ATOM 643 C CA . VAL A 1 87 ? -1.815 -20.812 -3.061 1 98.88 87 VAL A CA 1
ATOM 644 C C . VAL A 1 87 ? -2.998 -21.781 -3.143 1 98.88 87 VAL A C 1
ATOM 646 O O . VAL A 1 87 ? -3.74 -21.781 -4.129 1 98.88 87 VAL A O 1
ATOM 649 N N . THR A 1 88 ? -3.143 -22.578 -2.125 1 98.88 88 THR A N 1
ATOM 650 C CA . THR A 1 88 ? -4.168 -23.625 -2.18 1 98.88 88 THR A CA 1
ATOM 651 C C . THR A 1 88 ? -5.211 -23.406 -1.087 1 98.88 88 THR A C 1
ATOM 653 O O . THR A 1 88 ? -4.879 -23.391 0.1 1 98.88 88 THR A O 1
ATOM 656 N N . ALA A 1 89 ? -6.414 -23.25 -1.499 1 98.88 89 ALA A N 1
ATOM 657 C CA . ALA A 1 89 ? -7.527 -23.156 -0.554 1 98.88 89 ALA A CA 1
ATOM 658 C C . ALA A 1 89 ? -8.125 -24.547 -0.291 1 98.88 89 ALA A C 1
ATOM 660 O O . ALA A 1 89 ? -8.32 -25.328 -1.222 1 98.88 89 ALA A O 1
ATOM 661 N N . GLY A 1 90 ? -8.359 -24.797 0.973 1 98.62 90 GLY A N 1
ATOM 662 C CA . GLY A 1 90 ? -9.07 -26.016 1.33 1 98.62 90 GLY A CA 1
ATOM 663 C C . GLY A 1 90 ? -10.57 -25.922 1.147 1 98.62 90 GLY A C 1
ATOM 664 O O . GLY A 1 90 ? -11.07 -24.906 0.659 1 98.62 90 GLY A O 1
ATOM 665 N N . PRO A 1 91 ? -11.25 -27.047 1.527 1 98.44 91 PRO A N 1
ATOM 666 C CA . PRO A 1 91 ? -12.711 -27.047 1.413 1 98.44 91 PRO A CA 1
ATOM 667 C C . PRO A 1 91 ? -13.367 -25.953 2.254 1 98.44 91 PRO A C 1
ATOM 669 O O . PRO A 1 91 ? -14.5 -25.547 1.982 1 98.44 91 PRO A O 1
ATOM 672 N N . ASP A 1 92 ? -12.672 -25.469 3.238 1 98.5 92 ASP A N 1
ATOM 673 C CA . ASP A 1 92 ? -13.195 -24.422 4.094 1 98.5 92 ASP A CA 1
ATOM 674 C C . ASP A 1 92 ? -13.016 -23.047 3.451 1 98.5 92 ASP A C 1
ATOM 676 O O . ASP A 1 92 ? -13.414 -22.031 4.02 1 98.5 92 ASP A O 1
ATOM 680 N N . GLY A 1 93 ? -12.328 -23.016 2.328 1 98.62 93 GLY A N 1
ATOM 681 C CA . GLY A 1 93 ? -12.133 -21.781 1.599 1 98.62 93 GLY A CA 1
ATOM 682 C C . GLY A 1 93 ? -10.922 -21 2.076 1 98.62 93 GLY A C 1
ATOM 683 O O . GLY A 1 93 ? -10.766 -19.828 1.734 1 98.62 93 GLY A O 1
ATOM 684 N N . VAL A 1 94 ? -10.125 -21.672 2.902 1 98.88 94 VAL A N 1
ATOM 685 C CA . VAL A 1 94 ? -8.992 -20.969 3.49 1 98.88 94 VAL A CA 1
ATOM 686 C C . VAL A 1 94 ? -7.695 -21.453 2.848 1 98.88 94 VAL A C 1
ATOM 688 O O . VAL A 1 94 ? -7.461 -22.656 2.732 1 98.88 94 VAL A O 1
ATOM 691 N N . ALA A 1 95 ? -6.914 -20.531 2.363 1 98.94 95 ALA A N 1
ATOM 692 C CA . ALA A 1 95 ? -5.543 -20.828 1.951 1 98.94 95 ALA A CA 1
ATOM 693 C C . ALA A 1 95 ? -4.543 -20.344 3 1 98.94 95 ALA A C 1
ATOM 695 O O . ALA A 1 95 ? -4.418 -19.141 3.244 1 98.94 95 ALA A O 1
ATOM 696 N N . ASN A 1 96 ? -3.879 -21.25 3.615 1 98.81 96 ASN A N 1
ATOM 697 C CA . ASN A 1 96 ? -2.717 -20.906 4.434 1 98.81 96 ASN A CA 1
ATOM 698 C C . ASN A 1 96 ? -1.457 -20.766 3.584 1 98.81 96 ASN A C 1
ATOM 700 O O . ASN A 1 96 ? -1.082 -21.688 2.859 1 98.81 96 ASN A O 1
ATOM 704 N N . VAL A 1 97 ? -0.891 -19.656 3.691 1 98.88 97 VAL A N 1
ATOM 705 C CA . VAL A 1 97 ? 0.224 -19.328 2.812 1 98.88 97 VAL A CA 1
ATOM 706 C C . VAL A 1 97 ? 1.542 -19.469 3.57 1 98.88 97 VAL A C 1
ATOM 708 O O . VAL A 1 97 ? 1.696 -18.922 4.668 1 98.88 97 VAL A O 1
ATOM 711 N N . LEU A 1 98 ? 2.412 -20.188 3.016 1 98.56 98 LEU A N 1
ATOM 712 C CA . LEU A 1 98 ? 3.791 -20.281 3.479 1 98.56 98 LEU A CA 1
ATOM 713 C C . LEU A 1 98 ? 4.738 -20.531 2.309 1 98.56 98 LEU A C 1
ATOM 715 O O . LEU A 1 98 ? 4.883 -21.672 1.849 1 98.56 98 LEU A O 1
ATOM 719 N N . ILE A 1 99 ? 5.324 -19.516 1.873 1 97.81 99 ILE A N 1
ATOM 720 C CA . ILE A 1 99 ? 6.219 -19.5 0.721 1 97.81 99 ILE A CA 1
ATOM 721 C C . ILE A 1 99 ? 7.559 -18.891 1.112 1 97.81 99 ILE A C 1
ATOM 723 O O . ILE A 1 99 ? 7.605 -17.938 1.903 1 97.81 99 ILE A O 1
ATOM 727 N N . GLU A 1 100 ? 8.578 -19.469 0.624 1 97.94 100 GLU A N 1
ATOM 728 C CA . GLU A 1 100 ? 9.883 -18.812 0.635 1 97.94 100 GLU A CA 1
ATOM 729 C C . GLU A 1 100 ? 10.367 -18.531 -0.784 1 97.94 100 GLU A C 1
ATOM 731 O O . GLU A 1 100 ? 10.453 -19.438 -1.61 1 97.94 100 GLU A O 1
ATOM 736 N N . ASP A 1 101 ? 10.648 -17.344 -1.053 1 98.56 101 ASP A N 1
ATOM 737 C CA . ASP A 1 101 ? 11.031 -16.969 -2.412 1 98.56 101 ASP A CA 1
ATOM 738 C C . ASP A 1 101 ? 12.398 -16.297 -2.434 1 98.56 101 ASP A C 1
ATOM 740 O O . ASP A 1 101 ? 12.703 -15.461 -1.573 1 98.56 101 ASP A O 1
ATOM 744 N N . SER A 1 102 ? 13.203 -16.578 -3.414 1 97.5 102 SER A N 1
ATOM 745 C CA . SER A 1 102 ? 14.578 -16.062 -3.469 1 97.5 102 SER A CA 1
ATOM 746 C C . SER A 1 102 ? 14.695 -14.898 -4.438 1 97.5 102 SER A C 1
ATOM 748 O O . SER A 1 102 ? 15.766 -14.297 -4.566 1 97.5 102 SER A O 1
ATOM 750 N N . VAL A 1 103 ? 13.617 -14.594 -5.145 1 98.38 103 VAL A N 1
ATOM 751 C CA . VAL A 1 103 ? 13.734 -13.602 -6.211 1 98.38 103 VAL A CA 1
ATOM 752 C C . VAL A 1 103 ? 13.188 -12.258 -5.73 1 98.38 103 VAL A C 1
ATOM 754 O O . VAL A 1 103 ? 13.812 -11.219 -5.941 1 98.38 103 VAL A O 1
ATOM 757 N N . ILE A 1 104 ? 12 -12.266 -5.078 1 98.56 104 ILE A N 1
ATOM 758 C CA . ILE A 1 104 ? 11.477 -11.008 -4.57 1 98.56 104 ILE A CA 1
ATOM 759 C C . ILE A 1 104 ? 12.375 -10.484 -3.449 1 98.56 104 ILE A C 1
ATOM 761 O O . ILE A 1 104 ? 13.117 -11.25 -2.834 1 98.56 104 ILE A O 1
ATOM 765 N N . ALA A 1 105 ? 12.312 -9.18 -3.271 1 98.12 105 ALA A N 1
ATOM 766 C CA . ALA A 1 105 ? 13.07 -8.508 -2.213 1 98.12 105 ALA A CA 1
ATOM 767 C C . ALA A 1 105 ? 12.234 -7.414 -1.556 1 98.12 105 ALA A C 1
ATOM 769 O O . ALA A 1 105 ? 11.156 -7.066 -2.045 1 98.12 105 ALA A O 1
ATOM 770 N N . LEU A 1 106 ? 12.742 -6.969 -0.418 1 97.75 106 LEU A N 1
ATOM 771 C CA . LEU A 1 106 ? 12.062 -5.879 0.277 1 97.75 106 LEU A CA 1
ATOM 772 C C . LEU A 1 106 ? 12.844 -4.578 0.145 1 97.75 106 LEU A C 1
ATOM 774 O O . LEU A 1 106 ? 12.484 -3.568 0.754 1 97.75 106 LEU A O 1
ATOM 778 N N . SER A 1 107 ? 13.883 -4.613 -0.624 1 94.44 107 SER A N 1
ATOM 779 C CA . SER A 1 107 ? 14.68 -3.451 -0.995 1 94.44 107 SER A CA 1
ATOM 780 C C . SER A 1 107 ? 15.398 -3.674 -2.32 1 94.44 107 SER A C 1
ATOM 782 O O . SER A 1 107 ? 15.461 -4.801 -2.818 1 94.44 107 SER A O 1
ATOM 784 N N . GLY A 1 108 ? 15.789 -2.545 -2.904 1 93.38 108 GLY A N 1
ATOM 785 C CA . GLY A 1 108 ? 16.562 -2.676 -4.129 1 93.38 108 GLY A CA 1
ATOM 786 C C . GLY A 1 108 ? 15.695 -2.904 -5.355 1 93.38 108 GLY A C 1
ATOM 787 O O . GLY A 1 108 ? 14.5 -2.598 -5.348 1 93.38 108 GLY A O 1
ATOM 788 N N . ASP A 1 109 ? 16.219 -3.467 -6.402 1 94.56 109 ASP A N 1
ATOM 789 C CA . ASP A 1 109 ? 15.609 -3.523 -7.727 1 94.56 109 ASP A CA 1
ATOM 790 C C . ASP A 1 109 ? 14.414 -4.473 -7.738 1 94.56 109 ASP A C 1
ATOM 792 O O . ASP A 1 109 ? 13.484 -4.293 -8.523 1 94.56 109 ASP A O 1
ATOM 796 N N . HIS A 1 110 ? 14.461 -5.441 -6.887 1 97.69 110 HIS A N 1
ATOM 797 C CA . HIS A 1 110 ? 13.383 -6.418 -6.855 1 97.69 110 HIS A CA 1
ATOM 798 C C . HIS A 1 110 ? 12.453 -6.18 -5.668 1 97.69 110 HIS A C 1
ATOM 800 O O . HIS A 1 110 ? 11.758 -7.094 -5.223 1 97.69 110 HIS A O 1
ATOM 806 N N . SER A 1 111 ? 12.586 -4.934 -5.152 1 97.62 111 SER A N 1
ATOM 807 C CA . SER A 1 111 ? 11.727 -4.617 -4.016 1 97.62 111 SER A CA 1
ATOM 808 C C . SER A 1 111 ? 10.25 -4.684 -4.402 1 97.62 111 SER A C 1
ATOM 810 O O . SER A 1 111 ? 9.852 -4.148 -5.438 1 97.62 111 SER A O 1
ATOM 812 N N . ILE A 1 112 ? 9.477 -5.281 -3.508 1 98.62 112 ILE A N 1
ATOM 813 C CA . ILE A 1 112 ? 8.055 -5.406 -3.793 1 98.62 112 ILE A CA 1
ATOM 814 C C . ILE A 1 112 ? 7.27 -4.387 -2.969 1 98.62 112 ILE A C 1
ATOM 816 O O . ILE A 1 112 ? 6.043 -4.289 -3.092 1 98.62 112 ILE A O 1
ATOM 820 N N . ILE A 1 113 ? 7.965 -3.596 -2.139 1 98.44 113 ILE A N 1
ATOM 821 C CA . ILE A 1 113 ? 7.305 -2.561 -1.349 1 98.44 113 ILE A CA 1
ATOM 822 C C . ILE A 1 113 ? 6.609 -1.566 -2.275 1 98.44 113 ILE A C 1
ATOM 824 O O . ILE A 1 113 ? 7.203 -1.103 -3.254 1 98.44 113 ILE A O 1
ATOM 828 N N . GLY A 1 114 ? 5.363 -1.247 -1.925 1 98.56 114 GLY A N 1
ATOM 829 C CA . GLY A 1 114 ? 4.605 -0.285 -2.709 1 98.56 114 GLY A CA 1
ATOM 830 C C . GLY A 1 114 ? 3.961 -0.894 -3.939 1 98.56 114 GLY A C 1
ATOM 831 O O . GLY A 1 114 ? 3.266 -0.204 -4.688 1 98.56 114 GLY A O 1
ATOM 832 N N . ARG A 1 115 ? 4.168 -2.143 -4.172 1 98.81 115 ARG A N 1
ATOM 833 C CA . ARG A 1 115 ? 3.525 -2.863 -5.266 1 98.81 115 ARG A CA 1
ATOM 834 C C . ARG A 1 115 ? 2.32 -3.652 -4.77 1 98.81 115 ARG A C 1
ATOM 836 O O . ARG A 1 115 ? 2.014 -3.641 -3.574 1 98.81 115 ARG A O 1
ATOM 843 N N . THR A 1 116 ? 1.614 -4.289 -5.691 1 98.94 116 THR A N 1
ATOM 844 C CA . THR A 1 116 ? 0.359 -4.93 -5.32 1 98.94 116 THR A CA 1
ATOM 845 C C . THR A 1 116 ? 0.499 -6.449 -5.352 1 98.94 116 THR A C 1
ATOM 847 O O . THR A 1 116 ? 1.002 -7.012 -6.324 1 98.94 116 THR A O 1
ATOM 850 N N . LEU A 1 117 ? 0.136 -7.094 -4.25 1 98.94 117 LEU A N 1
ATOM 851 C CA . LEU A 1 117 ? -0.081 -8.539 -4.223 1 98.94 117 LEU A CA 1
ATOM 852 C C . LEU A 1 117 ? -1.488 -8.883 -4.699 1 98.94 117 LEU A C 1
ATOM 854 O O . LEU A 1 117 ? -2.459 -8.234 -4.305 1 98.94 117 LEU A O 1
ATOM 858 N N . VAL A 1 118 ? -1.597 -9.891 -5.598 1 98.94 118 VAL A N 1
ATOM 859 C CA . VAL A 1 118 ? -2.891 -10.266 -6.164 1 98.94 118 VAL A CA 1
ATOM 860 C C . VAL A 1 118 ? -3.096 -11.773 -6.035 1 98.94 118 VAL A C 1
ATOM 862 O O . VAL A 1 118 ? -2.193 -12.555 -6.34 1 98.94 118 VAL A O 1
ATOM 865 N N . VAL A 1 119 ? -4.273 -12.188 -5.551 1 98.94 119 VAL A N 1
ATOM 866 C CA . VAL A 1 119 ? -4.719 -13.57 -5.664 1 98.94 119 VAL A CA 1
ATOM 867 C C . VAL A 1 119 ? -5.758 -13.688 -6.773 1 98.94 119 VAL A C 1
ATOM 869 O O . VAL A 1 119 ? -6.691 -12.883 -6.852 1 98.94 119 VAL A O 1
ATOM 872 N N . HIS A 1 120 ? -5.539 -14.672 -7.602 1 98.81 120 HIS A N 1
ATOM 873 C CA . HIS A 1 120 ? -6.355 -14.812 -8.805 1 98.81 120 HIS A CA 1
ATOM 874 C C . HIS A 1 120 ? -7.418 -15.891 -8.625 1 98.81 120 HIS A C 1
ATOM 876 O O . HIS A 1 120 ? -7.391 -16.641 -7.645 1 98.81 120 HIS A O 1
ATOM 882 N N . GLU A 1 121 ? -8.266 -15.906 -9.547 1 98.31 121 GLU A N 1
ATOM 883 C CA . GLU A 1 121 ? -9.438 -16.781 -9.539 1 98.31 121 GLU A CA 1
ATOM 884 C C . GLU A 1 121 ? -9.055 -18.219 -9.82 1 98.31 121 GLU A C 1
ATOM 886 O O . GLU A 1 121 ? -9.555 -19.141 -9.172 1 98.31 121 GLU A O 1
ATOM 891 N N . LYS A 1 122 ? -8.172 -18.422 -10.781 1 98.56 122 LYS A N 1
ATOM 892 C CA . LYS A 1 122 ? -7.828 -19.766 -11.242 1 98.56 122 LYS A CA 1
ATOM 893 C C . LYS A 1 122 ? -6.387 -20.125 -10.891 1 98.56 122 LYS A C 1
ATOM 895 O O . LYS A 1 122 ? -5.613 -19.25 -10.492 1 98.56 122 LYS A O 1
ATOM 900 N N . ARG A 1 123 ? -6.148 -21.359 -11.07 1 98.75 123 ARG A N 1
ATOM 901 C CA . ARG A 1 123 ? -4.781 -21.859 -10.93 1 98.75 123 ARG A CA 1
ATOM 902 C C . ARG A 1 123 ? -3.855 -21.219 -11.961 1 98.75 123 ARG A C 1
ATOM 904 O O . ARG A 1 123 ? -4.23 -21.062 -13.125 1 98.75 123 ARG A O 1
ATOM 911 N N . ASP A 1 124 ? -2.703 -20.781 -11.484 1 98.88 124 ASP A N 1
ATOM 912 C CA . ASP A 1 124 ? -1.595 -20.438 -12.375 1 98.88 124 ASP A CA 1
ATOM 913 C C . ASP A 1 124 ? -0.995 -21.688 -13.008 1 98.88 124 ASP A C 1
ATOM 915 O O . ASP A 1 124 ? -0.589 -22.609 -12.312 1 98.88 124 ASP A O 1
ATOM 919 N N . ASP A 1 125 ? -0.879 -21.719 -14.297 1 98.81 125 ASP A N 1
ATOM 920 C CA . ASP A 1 125 ? -0.346 -22.906 -14.969 1 98.81 125 ASP A CA 1
ATOM 921 C C . ASP A 1 125 ? 1.175 -22.828 -15.086 1 98.81 125 ASP A C 1
ATOM 923 O O . ASP A 1 125 ? 1.793 -23.672 -15.742 1 98.81 125 ASP A O 1
ATOM 927 N N . LEU A 1 126 ? 1.806 -21.797 -14.57 1 98.5 126 LEU A N 1
ATOM 928 C CA . LEU A 1 126 ? 3.244 -21.625 -14.398 1 98.5 126 LEU A CA 1
ATOM 929 C C . LEU A 1 126 ? 3.938 -21.516 -15.758 1 98.5 126 LEU A C 1
ATOM 931 O O . LEU A 1 126 ? 5.086 -21.938 -15.906 1 98.5 126 LEU A O 1
ATOM 935 N N . GLY A 1 127 ? 3.18 -21.016 -16.672 1 98.19 127 GLY A N 1
ATOM 936 C CA . GLY A 1 127 ? 3.752 -20.828 -18 1 98.19 127 GLY A CA 1
ATOM 937 C C . GLY A 1 127 ? 3.771 -22.109 -18.812 1 98.19 127 GLY A C 1
ATOM 938 O O . GLY A 1 127 ? 4.398 -22.156 -19.875 1 98.19 127 GLY A O 1
ATOM 939 N N . LYS A 1 128 ? 3.072 -23.078 -18.422 1 97.56 128 LYS A N 1
ATOM 940 C CA . LYS A 1 128 ? 3.127 -24.391 -19.047 1 97.56 128 LYS A CA 1
ATOM 941 C C . LYS A 1 128 ? 1.785 -24.75 -19.672 1 97.56 128 LYS A C 1
ATOM 943 O O . LYS A 1 128 ? 1.502 -25.938 -19.906 1 97.56 128 LYS A O 1
ATOM 948 N N . GLY A 1 129 ? 0.971 -23.844 -19.828 1 96.62 129 GLY A N 1
ATOM 949 C CA . GLY A 1 129 ? -0.373 -24.078 -20.328 1 96.62 129 GLY A CA 1
ATOM 950 C C . GLY A 1 129 ? -0.431 -24.219 -21.844 1 96.62 129 GLY A C 1
ATOM 951 O O . GLY A 1 129 ? -1.459 -24.609 -22.391 1 96.62 129 GLY A O 1
ATOM 952 N N . GLY A 1 130 ? 0.69 -23.828 -22.641 1 95.69 130 GLY A N 1
ATOM 953 C CA . GLY A 1 130 ? 0.763 -24.094 -24.078 1 95.69 130 GLY A CA 1
ATOM 954 C C . GLY A 1 130 ? 0.125 -23 -24.922 1 95.69 130 GLY A C 1
ATOM 955 O O . GLY A 1 130 ? -0.275 -23.25 -26.062 1 95.69 130 GLY A O 1
ATOM 956 N N . ASN A 1 131 ? -0.169 -21.859 -24.375 1 96.62 131 ASN A N 1
ATOM 957 C CA . ASN A 1 131 ? -0.705 -20.734 -25.141 1 96.62 131 ASN A CA 1
ATOM 958 C C . ASN A 1 131 ? -0.064 -19.422 -24.703 1 96.62 131 ASN A C 1
ATOM 960 O O . ASN A 1 131 ? 0.731 -19.375 -23.766 1 96.62 131 ASN A O 1
ATOM 964 N N . ASP A 1 132 ? -0.33 -18.344 -25.406 1 96.19 132 ASP A N 1
ATOM 965 C CA . ASP A 1 132 ? 0.298 -17.047 -25.203 1 96.19 132 ASP A CA 1
ATOM 966 C C . ASP A 1 132 ? -0.027 -16.5 -23.812 1 96.19 132 ASP A C 1
ATOM 968 O O . ASP A 1 132 ? 0.845 -15.945 -23.141 1 96.19 132 ASP A O 1
ATOM 972 N N . GLU A 1 133 ? -1.261 -16.625 -23.391 1 96.44 133 GLU A N 1
ATOM 973 C CA . GLU A 1 133 ? -1.671 -16.094 -22.094 1 96.44 133 GLU A CA 1
ATOM 974 C C . GLU A 1 133 ? -0.93 -16.797 -20.969 1 96.44 133 GLU A C 1
ATOM 976 O O . GLU A 1 133 ? -0.642 -16.188 -19.922 1 96.44 133 GLU A O 1
ATOM 981 N N . SER A 1 134 ? -0.631 -18.078 -21.156 1 98.19 134 SER A N 1
ATOM 982 C CA . SER A 1 134 ? 0.159 -18.844 -20.188 1 98.19 134 SER A CA 1
ATOM 983 C C . SER A 1 134 ? 1.529 -18.203 -19.969 1 98.19 134 SER A C 1
ATOM 985 O O . SER A 1 134 ? 1.991 -18.078 -18.844 1 98.19 134 SER A O 1
ATOM 987 N N . LYS A 1 135 ? 2.131 -17.688 -20.984 1 97.12 135 LYS A N 1
ATOM 988 C CA . LYS A 1 135 ? 3.486 -17.141 -20.953 1 97.12 135 LYS A CA 1
ATOM 989 C C . LYS A 1 135 ? 3.494 -15.711 -20.438 1 97.12 135 LYS A C 1
ATOM 991 O O . LYS A 1 135 ? 4.555 -15.164 -20.125 1 97.12 135 LYS A O 1
ATOM 996 N N . LYS A 1 136 ? 2.354 -15.211 -20.344 1 97.06 136 LYS A N 1
ATOM 997 C CA . LYS A 1 136 ? 2.254 -13.836 -19.859 1 97.06 136 LYS A CA 1
ATOM 998 C C . LYS A 1 136 ? 1.779 -13.797 -18.406 1 97.06 136 LYS A C 1
ATOM 1000 O O . LYS A 1 136 ? 2.316 -13.039 -17.594 1 97.06 136 LYS A O 1
ATOM 1005 N N . THR A 1 137 ? 0.726 -14.68 -18.141 1 97.06 137 THR A N 1
ATOM 1006 C CA . THR A 1 137 ? 0.06 -14.508 -16.859 1 97.06 137 THR A CA 1
ATOM 1007 C C . THR A 1 137 ? -0.12 -15.852 -16.156 1 97.06 137 THR A C 1
ATOM 1009 O O . THR A 1 137 ? -0.645 -15.914 -15.039 1 97.06 137 THR A O 1
ATOM 1012 N N . GLY A 1 138 ? 0.197 -16.938 -16.859 1 98.5 138 GLY A N 1
ATOM 1013 C CA . GLY A 1 138 ? -0.023 -18.266 -16.297 1 98.5 138 GLY A CA 1
ATOM 1014 C C . GLY A 1 138 ? -1.478 -18.703 -16.344 1 98.5 138 GLY A C 1
ATOM 1015 O O . GLY A 1 138 ? -1.87 -19.641 -15.648 1 98.5 138 GLY A O 1
ATOM 1016 N N . ASN A 1 139 ? -2.322 -17.984 -17.094 1 98.44 139 ASN A N 1
ATOM 1017 C CA . ASN A 1 139 ? -3.738 -18.297 -17.25 1 98.44 139 ASN A CA 1
ATOM 1018 C C . ASN A 1 139 ? -4.449 -18.312 -15.898 1 98.44 139 ASN A C 1
ATOM 1020 O O . ASN A 1 139 ? -5.309 -19.156 -15.648 1 98.44 139 ASN A O 1
ATOM 1024 N N . ALA A 1 140 ? -4.137 -17.391 -15.07 1 97.94 140 ALA A N 1
ATOM 1025 C CA . ALA A 1 140 ? -4.621 -17.469 -13.695 1 97.94 140 ALA A CA 1
ATOM 1026 C C . ALA A 1 140 ? -6 -16.828 -13.555 1 97.94 140 ALA A C 1
ATOM 1028 O O . ALA A 1 140 ? -6.586 -16.844 -12.469 1 97.94 140 ALA A O 1
ATOM 1029 N N . GLY A 1 141 ? -6.559 -16.188 -14.602 1 97.75 141 GLY A N 1
ATOM 1030 C CA . GLY A 1 141 ? -7.914 -15.656 -14.578 1 97.75 141 GLY A CA 1
ATOM 1031 C C . GLY A 1 141 ? -8.031 -14.336 -13.844 1 97.75 141 GLY A C 1
ATOM 1032 O O . GLY A 1 141 ? -7.051 -13.594 -13.734 1 97.75 141 GLY A O 1
ATOM 1033 N N . SER A 1 142 ? -9.195 -14.008 -13.383 1 97.69 142 SER A N 1
ATOM 1034 C CA . SER A 1 142 ? -9.516 -12.695 -12.828 1 97.69 142 SER A CA 1
ATOM 1035 C C . SER A 1 142 ? -8.781 -12.461 -11.516 1 97.69 142 SER A C 1
ATOM 1037 O O . SER A 1 142 ? -8.367 -13.406 -10.852 1 97.69 142 SER A O 1
ATOM 1039 N N . ARG A 1 143 ? -8.664 -11.211 -11.211 1 98.62 143 ARG A N 1
ATOM 1040 C CA . ARG A 1 143 ? -8.055 -10.773 -9.969 1 98.62 143 ARG A CA 1
ATOM 1041 C C . ARG A 1 143 ? -9.086 -10.688 -8.852 1 98.62 143 ARG A C 1
ATOM 1043 O O . ARG A 1 143 ? -9.906 -9.773 -8.82 1 98.62 143 ARG A O 1
ATOM 1050 N N . LEU A 1 144 ? -9.016 -11.57 -7.859 1 98.56 144 LEU A N 1
ATOM 1051 C CA . LEU A 1 144 ? -10.07 -11.695 -6.859 1 98.56 144 LEU A CA 1
ATOM 1052 C C . LEU A 1 144 ? -9.891 -10.672 -5.75 1 98.56 144 LEU A C 1
ATOM 1054 O O . LEU A 1 144 ? -10.867 -10.062 -5.301 1 98.56 144 LEU A O 1
ATOM 1058 N N . ALA A 1 145 ? -8.75 -10.57 -5.258 1 98.81 145 ALA A N 1
ATOM 1059 C CA . ALA A 1 145 ? -8.398 -9.648 -4.184 1 98.81 145 ALA A CA 1
ATOM 1060 C C . ALA A 1 145 ? -6.953 -9.172 -4.316 1 98.81 145 ALA A C 1
ATOM 1062 O O . ALA A 1 145 ? -6.113 -9.875 -4.879 1 98.81 145 ALA A O 1
ATOM 1063 N N . CYS A 1 146 ? -6.734 -8.016 -3.857 1 98.81 146 CYS A N 1
ATOM 1064 C CA . CYS A 1 146 ? -5.391 -7.453 -3.941 1 98.81 146 CYS A CA 1
ATOM 1065 C C . CYS A 1 146 ? -5.156 -6.43 -2.836 1 98.81 146 CYS A C 1
ATOM 1067 O O . CYS A 1 146 ? -6.086 -6.062 -2.117 1 98.81 146 CYS A O 1
ATOM 1069 N N . GLY A 1 147 ? -3.957 -6.047 -2.631 1 98.81 147 GLY A N 1
ATOM 1070 C CA . GLY A 1 147 ? -3.531 -5.02 -1.695 1 98.81 147 GLY A CA 1
ATOM 1071 C C . GLY A 1 147 ? -2.119 -4.527 -1.953 1 98.81 147 GLY A C 1
ATOM 1072 O O . GLY A 1 147 ? -1.309 -5.234 -2.553 1 98.81 147 GLY A O 1
ATOM 1073 N N . VAL A 1 148 ? -1.876 -3.318 -1.533 1 98.88 148 VAL A N 1
ATOM 1074 C CA . VAL A 1 148 ? -0.535 -2.756 -1.652 1 98.88 148 VAL A CA 1
ATOM 1075 C C . VAL A 1 148 ? 0.342 -3.266 -0.51 1 98.88 148 VAL A C 1
ATOM 1077 O O . VAL A 1 148 ? -0.098 -3.322 0.641 1 98.88 148 VAL A O 1
ATOM 1080 N N . ILE A 1 149 ? 1.516 -3.68 -0.849 1 98.94 149 ILE A N 1
ATOM 1081 C CA . ILE A 1 149 ? 2.471 -4.188 0.13 1 98.94 149 ILE A CA 1
ATOM 1082 C C . ILE A 1 149 ? 3.131 -3.023 0.862 1 98.94 149 ILE A C 1
ATOM 1084 O O . ILE A 1 149 ? 3.793 -2.188 0.241 1 98.94 149 ILE A O 1
ATOM 1088 N N . GLY A 1 150 ? 2.91 -2.967 2.121 1 98.81 150 GLY A N 1
ATOM 1089 C CA . GLY A 1 150 ? 3.412 -1.865 2.928 1 98.81 150 GLY A CA 1
ATOM 1090 C C . GLY A 1 150 ? 4.457 -2.295 3.939 1 98.81 150 GLY A C 1
ATOM 1091 O O . GLY A 1 150 ? 4.523 -3.469 4.312 1 98.81 150 GLY A O 1
ATOM 1092 N N . ILE A 1 151 ? 5.25 -1.325 4.34 1 98.5 151 ILE A N 1
ATOM 1093 C CA . ILE A 1 151 ? 6.266 -1.547 5.363 1 98.5 151 ILE A CA 1
ATOM 1094 C C . ILE A 1 151 ? 5.594 -1.788 6.715 1 98.5 151 ILE A C 1
ATOM 1096 O O . ILE A 1 151 ? 4.629 -1.103 7.066 1 98.5 151 ILE A O 1
ATOM 1100 N N . THR A 1 152 ? 6.074 -2.766 7.469 1 97.62 152 THR A N 1
ATOM 1101 C CA . THR A 1 152 ? 5.555 -2.965 8.82 1 97.62 152 THR A CA 1
ATOM 1102 C C . THR A 1 152 ? 6.695 -3.102 9.82 1 97.62 152 THR A C 1
ATOM 1104 O O . THR A 1 152 ? 7.871 -3.092 9.445 1 97.62 152 THR A O 1
ATOM 1107 N N . GLN A 1 153 ? 6.383 -3.064 11.141 1 89.81 153 GLN A N 1
ATOM 1108 C CA . GLN A 1 153 ? 7.363 -3.121 12.219 1 89.81 153 GLN A CA 1
ATOM 1109 C C . GLN A 1 153 ? 8.062 -4.477 12.258 1 89.81 153 GLN A C 1
ATOM 1111 O O . GLN A 1 153 ? 7.422 -5.516 12.07 1 89.81 153 GLN A O 1
ATOM 1116 N N . MET B 1 1 ? 13.758 4.258 -9.898 1 75.06 1 MET B N 1
ATOM 1117 C CA . MET B 1 1 ? 13.172 4.867 -8.703 1 75.06 1 MET B CA 1
ATOM 1118 C C . MET B 1 1 ? 11.805 5.461 -9.016 1 75.06 1 MET B C 1
ATOM 1120 O O . MET B 1 1 ? 11.578 5.969 -10.109 1 75.06 1 MET B O 1
ATOM 1124 N N . ALA B 1 2 ? 10.93 5.195 -8.094 1 84.25 2 ALA B N 1
ATOM 1125 C CA . ALA B 1 2 ? 9.578 5.672 -8.359 1 84.25 2 ALA B CA 1
ATOM 1126 C C . ALA B 1 2 ? 9.523 7.195 -8.383 1 84.25 2 ALA B C 1
ATOM 1128 O O . ALA B 1 2 ? 10.172 7.855 -7.562 1 84.25 2 ALA B O 1
ATOM 1129 N N . THR B 1 3 ? 8.82 7.754 -9.367 1 93.62 3 THR B N 1
ATOM 1130 C CA . THR B 1 3 ? 8.609 9.195 -9.43 1 93.62 3 THR B CA 1
ATOM 1131 C C . THR B 1 3 ? 7.137 9.539 -9.242 1 93.62 3 THR B C 1
ATOM 1133 O O . THR B 1 3 ? 6.785 10.711 -9.062 1 93.62 3 THR B O 1
ATOM 1136 N N . LYS B 1 4 ? 6.309 8.586 -9.328 1 98.38 4 LYS B N 1
ATOM 1137 C CA . LYS B 1 4 ? 4.875 8.75 -9.109 1 98.38 4 LYS B CA 1
ATOM 1138 C C . LYS B 1 4 ? 4.348 7.699 -8.133 1 98.38 4 LYS B C 1
ATOM 1140 O O . LYS B 1 4 ? 4.809 6.559 -8.133 1 98.38 4 LYS B O 1
ATOM 1145 N N . ALA B 1 5 ? 3.447 8.102 -7.363 1 98.88 5 ALA B N 1
ATOM 1146 C CA . ALA B 1 5 ? 2.781 7.23 -6.398 1 98.88 5 ALA B CA 1
ATOM 1147 C C . ALA B 1 5 ? 1.306 7.59 -6.262 1 98.88 5 ALA B C 1
ATOM 1149 O O . ALA B 1 5 ? 0.865 8.633 -6.758 1 98.88 5 ALA B O 1
ATOM 1150 N N . VAL B 1 6 ? 0.581 6.668 -5.723 1 98.94 6 VAL B N 1
ATOM 1151 C CA . VAL B 1 6 ? -0.851 6.871 -5.527 1 98.94 6 VAL B CA 1
ATOM 1152 C C . VAL B 1 6 ? -1.299 6.191 -4.234 1 98.94 6 VAL B C 1
ATOM 1154 O O . VAL B 1 6 ? -0.675 5.227 -3.785 1 98.94 6 VAL B O 1
ATOM 1157 N N . CYS B 1 7 ? -2.297 6.711 -3.656 1 98.88 7 CYS B N 1
ATOM 1158 C CA . CYS B 1 7 ? -2.904 6.176 -2.443 1 98.88 7 CYS B CA 1
ATOM 1159 C C . CYS B 1 7 ? -4.426 6.238 -2.521 1 98.88 7 CYS B C 1
ATOM 1161 O O . CYS B 1 7 ? -4.992 7.293 -2.805 1 98.88 7 CYS B O 1
ATOM 1163 N N . VAL B 1 8 ? -5.043 5.141 -2.371 1 98.81 8 VAL B N 1
ATOM 1164 C CA . VAL B 1 8 ? -6.492 5.082 -2.209 1 98.81 8 VAL B CA 1
ATOM 1165 C C . VAL B 1 8 ? -6.848 5.082 -0.725 1 98.81 8 VAL B C 1
ATOM 1167 O O . VAL B 1 8 ? -6.465 4.168 0.011 1 98.81 8 VAL B O 1
ATOM 1170 N N . LEU B 1 9 ? -7.523 6.109 -0.313 1 98.81 9 LEU B N 1
ATOM 1171 C CA . LEU B 1 9 ? -7.934 6.266 1.079 1 98.81 9 LEU B CA 1
ATOM 1172 C C . LEU B 1 9 ? -9.281 5.602 1.328 1 98.81 9 LEU B C 1
ATOM 1174 O O . LEU B 1 9 ? -10.25 5.855 0.605 1 98.81 9 LEU B O 1
ATOM 1178 N N . ARG B 1 10 ? -9.305 4.785 2.322 1 97 10 ARG B N 1
ATOM 1179 C CA . ARG B 1 10 ? -10.531 4.148 2.779 1 97 10 ARG B CA 1
ATOM 1180 C C . ARG B 1 10 ? -10.547 4.016 4.301 1 97 10 ARG B C 1
ATOM 1182 O O . ARG B 1 10 ? -9.5 3.848 4.926 1 97 10 ARG B O 1
ATOM 1189 N N . GLY B 1 11 ? -11.648 4.055 4.898 1 92.44 11 GLY B N 1
ATOM 1190 C CA . GLY B 1 11 ? -11.859 3.834 6.324 1 92.44 11 GLY B CA 1
ATOM 1191 C C . GLY B 1 11 ? -13.102 3.021 6.625 1 92.44 11 GLY B C 1
ATOM 1192 O O . GLY B 1 11 ? -13.711 2.445 5.719 1 92.44 11 GLY B O 1
ATOM 1193 N N . ASP B 1 12 ? -13.312 2.926 7.906 1 91 12 ASP B N 1
ATOM 1194 C CA . ASP B 1 12 ? -14.508 2.205 8.336 1 91 12 ASP B CA 1
ATOM 1195 C C . ASP B 1 12 ? -15.773 2.996 8.016 1 91 12 ASP B C 1
ATOM 1197 O O . ASP B 1 12 ? -16.859 2.418 7.859 1 91 12 ASP B O 1
ATOM 1201 N N . GLY B 1 13 ? -15.609 4.223 7.949 1 94.31 13 GLY B N 1
ATOM 1202 C CA . GLY B 1 13 ? -16.719 5.102 7.621 1 94.31 13 GLY B CA 1
ATOM 1203 C C . GLY B 1 13 ? -16.797 5.461 6.148 1 94.31 13 GLY B C 1
ATOM 1204 O O . GLY B 1 13 ? -16.234 4.75 5.305 1 94.31 13 GLY B O 1
ATOM 1205 N N . PRO B 1 14 ? -17.578 6.488 5.832 1 97.81 14 PRO B N 1
ATOM 1206 C CA . PRO B 1 14 ? -17.828 6.844 4.43 1 97.81 14 PRO B CA 1
ATOM 1207 C C . PRO B 1 14 ? -16.656 7.574 3.791 1 97.81 14 PRO B C 1
ATOM 1209 O O . PRO B 1 14 ? -16.609 7.73 2.568 1 97.81 14 PRO B O 1
ATOM 1212 N N . VAL B 1 15 ? -15.734 8.078 4.617 1 98.75 15 VAL B N 1
ATOM 1213 C CA . VAL B 1 15 ? -14.656 8.914 4.113 1 98.75 15 VAL B CA 1
ATOM 1214 C C . VAL B 1 15 ? -13.766 8.094 3.174 1 98.75 15 VAL B C 1
ATOM 1216 O O . VAL B 1 15 ? -13.359 6.98 3.508 1 98.75 15 VAL B O 1
ATOM 1219 N N . HIS B 1 16 ? -13.523 8.609 2.01 1 98.75 16 HIS B N 1
ATOM 1220 C CA . HIS B 1 16 ? -12.68 7.949 1.017 1 98.75 16 HIS B CA 1
ATOM 1221 C C . HIS B 1 16 ? -12.078 8.961 0.048 1 98.75 16 HIS B C 1
ATOM 1223 O O . HIS B 1 16 ? -12.531 10.102 -0.023 1 98.75 16 HIS B O 1
ATOM 1229 N N . GLY B 1 17 ? -11.055 8.555 -0.644 1 98.81 17 GLY B N 1
ATOM 1230 C CA . GLY B 1 17 ? -10.43 9.445 -1.608 1 98.81 17 GLY B CA 1
ATOM 1231 C C . GLY B 1 17 ? -9.227 8.828 -2.297 1 98.81 17 GLY B C 1
ATOM 1232 O O . GLY B 1 17 ? -8.875 7.68 -2.027 1 98.81 17 GLY B O 1
ATOM 1233 N N . THR B 1 18 ? -8.75 9.516 -3.279 1 98.94 18 THR B N 1
ATOM 1234 C CA . THR B 1 18 ? -7.539 9.133 -3.994 1 98.94 18 THR B CA 1
ATOM 1235 C C . THR B 1 18 ? -6.543 10.297 -4.023 1 98.94 18 THR B C 1
ATOM 1237 O O . THR B 1 18 ? -6.91 11.43 -4.34 1 98.94 18 THR B O 1
ATOM 1240 N N . ILE B 1 19 ? -5.359 10 -3.631 1 98.94 19 ILE B N 1
ATOM 1241 C CA . ILE B 1 19 ? -4.301 11.008 -3.592 1 98.94 19 ILE B CA 1
ATOM 1242 C C . ILE B 1 19 ? -3.127 10.555 -4.453 1 98.94 19 ILE B C 1
ATOM 1244 O O . ILE B 1 19 ? -2.693 9.406 -4.371 1 98.94 19 ILE B O 1
ATOM 1248 N N . HIS B 1 20 ? -2.635 11.406 -5.254 1 98.94 20 HIS B N 1
ATOM 1249 C CA . HIS B 1 20 ? -1.481 11.164 -6.113 1 98.94 20 HIS B CA 1
ATOM 1250 C C . HIS B 1 20 ? -0.259 11.93 -5.625 1 98.94 20 HIS B C 1
ATOM 1252 O O . HIS B 1 20 ? -0.388 13.031 -5.082 1 98.94 20 HIS B O 1
ATOM 1258 N N . PHE B 1 21 ? 0.87 11.398 -5.836 1 98.88 21 PHE B N 1
ATOM 1259 C CA . PHE B 1 21 ? 2.166 11.992 -5.531 1 98.88 21 PHE B CA 1
ATOM 1260 C C . PHE B 1 21 ? 3.053 12.016 -6.77 1 98.88 21 PHE B C 1
ATOM 1262 O O . PHE B 1 21 ? 3.166 11.016 -7.48 1 98.88 21 PHE B O 1
ATOM 1269 N N . GLU B 1 22 ? 3.627 13.133 -6.969 1 98.69 22 GLU B N 1
ATOM 1270 C CA . GLU B 1 22 ? 4.492 13.242 -8.141 1 98.69 22 GLU B CA 1
ATOM 1271 C C . GLU B 1 22 ? 5.742 14.062 -7.824 1 98.69 22 GLU B C 1
ATOM 1273 O O . GLU B 1 22 ? 5.645 15.188 -7.332 1 98.69 22 GLU B O 1
ATOM 1278 N N . LEU B 1 23 ? 6.852 13.469 -8.102 1 98.19 23 LEU B N 1
ATOM 1279 C CA . LEU B 1 23 ? 8.102 14.219 -8.008 1 98.19 23 LEU B CA 1
ATOM 1280 C C . LEU B 1 23 ? 8.156 15.305 -9.07 1 98.19 23 LEU B C 1
ATOM 1282 O O . LEU B 1 23 ? 7.98 15.031 -10.258 1 98.19 23 LEU B O 1
ATOM 1286 N N . GLN B 1 24 ? 8.406 16.5 -8.57 1 97.62 24 GLN B N 1
ATOM 1287 C CA . GLN B 1 24 ? 8.484 17.641 -9.469 1 97.62 24 GLN B CA 1
ATOM 1288 C C . GLN B 1 24 ? 9.938 17.953 -9.828 1 97.62 24 GLN B C 1
ATOM 1290 O O . GLN B 1 24 ? 10.859 17.531 -9.125 1 97.62 24 GLN B O 1
ATOM 1295 N N . GLY B 1 25 ? 10.156 18.719 -10.875 1 94.44 25 GLY B N 1
ATOM 1296 C CA . GLY B 1 25 ? 11.477 19.094 -11.344 1 94.44 25 GLY B CA 1
ATOM 1297 C C . GLY B 1 25 ? 12.289 19.844 -10.297 1 94.44 25 GLY B C 1
ATOM 1298 O O . GLY B 1 25 ? 13.516 19.766 -10.289 1 94.44 25 GLY B O 1
ATOM 1299 N N . ASN B 1 26 ? 11.648 20.484 -9.391 1 94.56 26 ASN B N 1
ATOM 1300 C CA . ASN B 1 26 ? 12.328 21.25 -8.359 1 94.56 26 ASN B CA 1
ATOM 1301 C C . ASN B 1 26 ? 12.68 20.391 -7.148 1 94.56 26 ASN B C 1
ATOM 1303 O O . ASN B 1 26 ? 13.188 20.891 -6.148 1 94.56 26 ASN B O 1
ATOM 1307 N N . GLY B 1 27 ? 12.367 19.156 -7.219 1 94.69 27 GLY B N 1
ATOM 1308 C CA . GLY B 1 27 ? 12.719 18.219 -6.156 1 94.69 27 GLY B CA 1
ATOM 1309 C C . GLY B 1 27 ? 11.617 18.031 -5.137 1 94.69 27 GLY B C 1
ATOM 1310 O O . GLY B 1 27 ? 11.695 17.156 -4.277 1 94.69 27 GLY B O 1
ATOM 1311 N N . LYS B 1 28 ? 10.594 18.812 -5.227 1 97.88 28 LYS B N 1
ATOM 1312 C CA . LYS B 1 28 ? 9.469 18.688 -4.301 1 97.88 28 LYS B CA 1
ATOM 1313 C C . LYS B 1 28 ? 8.492 17.609 -4.766 1 97.88 28 LYS B C 1
ATOM 1315 O O . LYS B 1 28 ? 8.539 17.188 -5.922 1 97.88 28 LYS B O 1
ATOM 1320 N N . VAL B 1 29 ? 7.742 17.125 -3.861 1 98.75 29 VAL B N 1
ATOM 1321 C CA . VAL B 1 29 ? 6.672 16.203 -4.211 1 98.75 29 VAL B CA 1
ATOM 1322 C C . VAL B 1 29 ? 5.332 16.938 -4.215 1 98.75 29 VAL B C 1
ATOM 1324 O O . VAL B 1 29 ? 4.965 17.578 -3.23 1 98.75 29 VAL B O 1
ATOM 1327 N N . LYS B 1 30 ? 4.699 16.906 -5.359 1 98.88 30 LYS B N 1
ATOM 1328 C CA . LYS B 1 30 ? 3.332 17.391 -5.469 1 98.88 30 LYS B CA 1
ATOM 1329 C C . LYS B 1 30 ? 2.328 16.359 -4.988 1 98.88 30 LYS B C 1
ATOM 1331 O O . LYS B 1 30 ? 2.369 15.203 -5.426 1 98.88 30 LYS B O 1
ATOM 1336 N N . VAL B 1 31 ? 1.511 16.734 -4.055 1 98.88 31 VAL B N 1
ATOM 1337 C CA . VAL B 1 31 ? 0.436 15.906 -3.514 1 98.88 31 VAL B CA 1
ATOM 1338 C C . VAL B 1 31 ? -0.915 16.438 -3.979 1 98.88 31 VAL B C 1
ATOM 1340 O O . VAL B 1 31 ? -1.269 17.594 -3.688 1 98.88 31 VAL B O 1
ATOM 1343 N N . SER B 1 32 ? -1.648 15.57 -4.73 1 98.94 32 SER B N 1
ATOM 1344 C CA . SER B 1 32 ? -2.883 16.094 -5.309 1 98.94 32 SER B CA 1
ATOM 1345 C C . SER B 1 32 ? -3.973 15.023 -5.336 1 98.94 32 SER B C 1
ATOM 1347 O O . SER B 1 32 ? -3.676 13.828 -5.379 1 98.94 32 SER B O 1
ATOM 1349 N N . GLY B 1 33 ? -5.234 15.453 -5.355 1 98.88 33 GLY B N 1
ATOM 1350 C CA . GLY B 1 33 ? -6.395 14.57 -5.387 1 98.88 33 GLY B CA 1
ATOM 1351 C C . GLY B 1 33 ? -7.578 15.125 -4.617 1 98.88 33 GLY B C 1
ATOM 1352 O O . GLY B 1 33 ? -7.762 16.344 -4.531 1 98.88 33 GLY B O 1
ATOM 1353 N N . SER B 1 34 ? -8.406 14.18 -4.164 1 98.94 34 SER B N 1
ATOM 1354 C CA . SER B 1 34 ? -9.586 14.617 -3.414 1 98.94 34 SER B CA 1
ATOM 1355 C C . SER B 1 34 ? -10.008 13.57 -2.391 1 98.94 34 SER B C 1
ATOM 1357 O O . SER B 1 34 ? -9.703 12.383 -2.547 1 98.94 34 SER B O 1
ATOM 1359 N N . ILE B 1 35 ? -10.562 14.023 -1.4 1 98.94 35 ILE B N 1
ATOM 1360 C CA . ILE B 1 35 ? -11.156 13.227 -0.337 1 98.94 35 ILE B CA 1
ATOM 1361 C C . ILE B 1 35 ? -12.625 13.617 -0.15 1 98.94 35 ILE B C 1
ATOM 1363 O O . ILE B 1 35 ? -12.961 14.805 -0.162 1 98.94 35 ILE B O 1
ATOM 1367 N N . ARG B 1 36 ? -13.438 12.656 0.108 1 98.88 36 ARG B N 1
ATOM 1368 C CA . ARG B 1 36 ? -14.875 12.922 0.158 1 98.88 36 ARG B CA 1
ATOM 1369 C C . ARG B 1 36 ? -15.477 12.438 1.473 1 98.88 36 ARG B C 1
ATOM 1371 O O . ARG B 1 36 ? -14.891 11.594 2.156 1 98.88 36 ARG B O 1
ATOM 1378 N N . GLU B 1 37 ? -16.641 13.023 1.766 1 98.81 37 GLU B N 1
ATOM 1379 C CA . GLU B 1 37 ? -17.469 12.672 2.914 1 98.81 37 GLU B CA 1
ATOM 1380 C C . GLU B 1 37 ?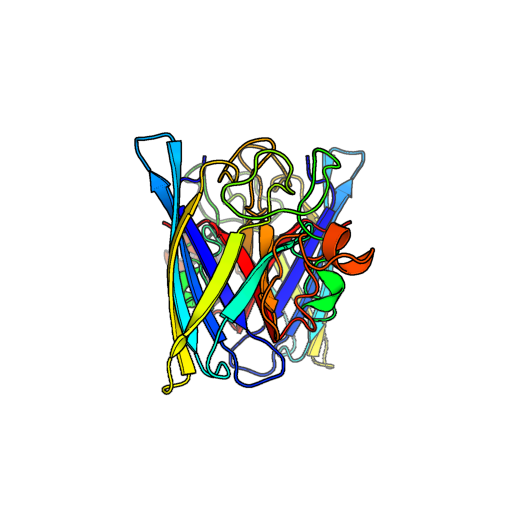 -16.812 13.094 4.223 1 98.81 37 GLU B C 1
ATOM 1382 O O . GLU B 1 37 ? -16.906 12.383 5.227 1 98.81 37 GLU B O 1
ATOM 1387 N N . LEU B 1 38 ? -16.062 14.172 4.117 1 98.75 38 LEU B N 1
ATOM 1388 C CA . LEU B 1 38 ? -15.5 14.797 5.316 1 98.75 38 LEU B CA 1
ATOM 1389 C C . LEU B 1 38 ? -16.469 15.82 5.898 1 98.75 38 LEU B C 1
ATOM 1391 O O . LEU B 1 38 ? -17.297 16.391 5.168 1 98.75 38 LEU B O 1
ATOM 1395 N N . THR B 1 39 ? -16.406 15.969 7.195 1 98.5 39 THR B N 1
ATOM 1396 C CA . THR B 1 39 ? -17.078 17.141 7.75 1 98.5 39 THR B CA 1
ATOM 1397 C C . THR B 1 39 ? -16.391 18.422 7.277 1 98.5 39 THR B C 1
ATOM 1399 O O . THR B 1 39 ? -15.188 18.438 7.035 1 98.5 39 THR B O 1
ATOM 1402 N N . GLU B 1 40 ? -17.172 19.438 7.152 1 98.75 40 GLU B N 1
ATOM 1403 C CA . GLU B 1 40 ? -16.625 20.719 6.73 1 98.75 40 GLU B CA 1
ATOM 1404 C C . GLU B 1 40 ? -15.523 21.203 7.672 1 98.75 40 GLU B C 1
ATOM 1406 O O . GLU B 1 40 ? -15.656 21.094 8.891 1 98.75 40 GLU B O 1
ATOM 1411 N N . GLY B 1 41 ? -14.43 21.766 7.035 1 98.81 41 GLY B N 1
ATOM 1412 C CA . GLY B 1 41 ? -13.344 22.297 7.844 1 98.81 41 GLY B CA 1
ATOM 1413 C C . GLY B 1 41 ? -12.016 21.625 7.582 1 98.81 41 GLY B C 1
ATOM 1414 O O . GLY B 1 41 ? -11.844 20.953 6.562 1 98.81 41 GLY B O 1
ATOM 1415 N N . GLU B 1 42 ? -11.094 21.828 8.461 1 98.88 42 GLU B N 1
ATOM 1416 C CA . GLU B 1 42 ? -9.734 21.328 8.297 1 98.88 42 GLU B CA 1
ATOM 1417 C C . GLU B 1 42 ? -9.586 19.938 8.938 1 98.88 42 GLU B C 1
ATOM 1419 O O . GLU B 1 42 ? -10.188 19.672 9.984 1 98.88 42 GLU B O 1
ATOM 1424 N N . HIS B 1 43 ? -8.828 19.172 8.336 1 98.94 43 HIS B N 1
ATOM 1425 C CA . HIS B 1 43 ? -8.5 17.828 8.812 1 98.94 43 HIS B CA 1
ATOM 1426 C C . HIS B 1 43 ? -7 17.562 8.719 1 98.94 43 HIS B C 1
ATOM 1428 O O . HIS B 1 43 ? -6.383 17.812 7.68 1 98.94 43 HIS B O 1
ATOM 1434 N N . GLY B 1 44 ? -6.43 17.094 9.797 1 98.88 44 GLY B N 1
ATOM 1435 C CA . GLY B 1 44 ? -5.023 16.734 9.773 1 98.88 44 GLY B CA 1
ATOM 1436 C C . GLY B 1 44 ? -4.695 15.703 8.703 1 98.88 44 GLY B C 1
ATOM 1437 O O . GLY B 1 44 ? -5.469 14.773 8.469 1 98.88 44 GLY B O 1
ATOM 1438 N N . PHE B 1 45 ? -3.59 15.875 8.18 1 98.94 45 PHE B N 1
ATOM 1439 C CA . PHE B 1 45 ? -3.143 15.062 7.047 1 98.94 45 PHE B CA 1
ATOM 1440 C C . PHE B 1 45 ? -1.679 14.672 7.211 1 98.94 45 PHE B C 1
ATOM 1442 O O . PHE B 1 45 ? -0.797 15.531 7.219 1 98.94 45 PHE B O 1
ATOM 1449 N N . HIS B 1 46 ? -1.439 13.305 7.383 1 98.94 46 HIS B N 1
ATOM 1450 C CA . HIS B 1 46 ? -0.086 12.883 7.727 1 98.94 46 HIS B CA 1
ATOM 1451 C C . HIS B 1 46 ? 0.275 11.57 7.035 1 98.94 46 HIS B C 1
ATOM 1453 O O . HIS B 1 46 ? -0.599 10.742 6.773 1 98.94 46 HIS B O 1
ATOM 1459 N N . VAL B 1 47 ? 1.534 11.422 6.715 1 98.94 47 VAL B N 1
ATOM 1460 C CA . VAL B 1 47 ? 2.08 10.102 6.406 1 98.94 47 VAL B CA 1
ATOM 1461 C C . VAL B 1 47 ? 2.553 9.422 7.691 1 98.94 47 VAL B C 1
ATOM 1463 O O . VAL B 1 47 ? 3.297 10.016 8.477 1 98.94 47 VAL B O 1
ATOM 1466 N N . HIS B 1 48 ? 2.078 8.258 7.898 1 98.88 48 HIS B N 1
ATOM 1467 C CA . HIS B 1 48 ? 2.445 7.461 9.062 1 98.88 48 HIS B CA 1
ATOM 1468 C C . HIS B 1 48 ? 3.543 6.457 8.727 1 98.88 48 HIS B C 1
ATOM 1470 O O . HIS B 1 48 ? 3.793 6.18 7.551 1 98.88 48 HIS B O 1
ATOM 1476 N N . GLN B 1 49 ? 4.16 5.965 9.75 1 98.38 49 GLN B N 1
ATOM 1477 C CA . GLN B 1 49 ? 5.414 5.227 9.656 1 98.38 49 GLN B CA 1
ATOM 1478 C C . GLN B 1 49 ? 5.227 3.906 8.914 1 98.38 49 GLN B C 1
ATOM 1480 O O . GLN B 1 49 ? 6.066 3.518 8.109 1 98.38 49 GLN B O 1
ATOM 1485 N N . PHE B 1 50 ? 4.156 3.225 9.133 1 98.56 50 PHE B N 1
ATOM 1486 C CA . PHE B 1 50 ? 4.012 1.869 8.617 1 98.56 50 PHE B CA 1
ATOM 1487 C C . PHE B 1 50 ? 2.879 1.794 7.598 1 98.56 50 PHE B C 1
ATOM 1489 O O . PHE B 1 50 ? 1.891 2.521 7.707 1 98.56 50 PHE B O 1
ATOM 1496 N N . GLY B 1 51 ? 3.092 0.979 6.57 1 98.69 51 GLY B N 1
ATOM 1497 C CA . GLY B 1 51 ? 2.031 0.614 5.648 1 98.69 51 GLY B CA 1
ATOM 1498 C C . GLY B 1 51 ? 1.22 -0.581 6.113 1 98.69 51 GLY B C 1
ATOM 1499 O O . GLY B 1 51 ? 0.866 -1.448 5.312 1 98.69 51 GLY B O 1
ATOM 1500 N N . ASP B 1 52 ? 1.085 -0.755 7.41 1 98.5 52 ASP B N 1
ATOM 1501 C CA . ASP B 1 52 ? 0.322 -1.818 8.055 1 98.5 52 ASP B CA 1
ATOM 1502 C C . ASP B 1 52 ? -1.113 -1.376 8.328 1 98.5 52 ASP B C 1
ATOM 1504 O O . ASP B 1 52 ? -1.352 -0.515 9.18 1 98.5 52 ASP B O 1
ATOM 1508 N N . ASN B 1 53 ? -2.041 -1.974 7.598 1 97.56 53 ASN B N 1
ATOM 1509 C CA . ASN B 1 53 ? -3.447 -1.657 7.82 1 97.56 53 ASN B CA 1
ATOM 1510 C C . ASN B 1 53 ? -4.23 -2.881 8.289 1 97.56 53 ASN B C 1
ATOM 1512 O O . ASN B 1 53 ? -5.41 -3.029 7.961 1 97.56 53 ASN B O 1
ATOM 1516 N N . THR B 1 54 ? -3.588 -3.793 8.984 1 97.75 54 THR B N 1
ATOM 1517 C CA . THR B 1 54 ? -4.219 -5.02 9.453 1 97.75 54 THR B CA 1
ATOM 1518 C C . THR B 1 54 ? -5.312 -4.707 10.469 1 97.75 54 THR B C 1
ATOM 1520 O O . THR B 1 54 ? -6.281 -5.461 10.602 1 97.75 54 THR B O 1
ATOM 1523 N N . GLN B 1 55 ? -5.18 -3.652 11.227 1 96.62 55 GLN B N 1
ATOM 1524 C CA . GLN B 1 55 ? -6.207 -3.156 12.141 1 96.62 55 GLN B CA 1
ATOM 1525 C C . GLN B 1 55 ? -6.707 -1.782 11.703 1 96.62 55 GLN B C 1
ATOM 1527 O O . GLN B 1 55 ? -6.859 -0.881 12.531 1 96.62 55 GLN B O 1
ATOM 1532 N N . GLY B 1 56 ? -6.914 -1.684 10.422 1 96.12 56 GLY B N 1
ATOM 1533 C CA . GLY B 1 56 ? -7.277 -0.374 9.906 1 96.12 56 GLY B CA 1
ATOM 1534 C C . GLY B 1 56 ? -6.172 0.654 10.047 1 96.12 56 GLY B C 1
ATOM 1535 O O . GLY B 1 56 ? -4.988 0.319 9.953 1 96.12 56 GLY B O 1
ATOM 1536 N N . CYS B 1 57 ? -6.613 1.867 10.266 1 97.81 57 CYS B N 1
ATOM 1537 C CA . CYS B 1 57 ? -5.641 2.955 10.297 1 97.81 57 CYS B CA 1
ATOM 1538 C C . CYS B 1 57 ? -4.844 2.938 11.602 1 97.81 57 CYS B C 1
ATOM 1540 O O . CYS B 1 57 ? -3.803 3.588 11.703 1 97.81 57 CYS B O 1
ATOM 1542 N N . THR B 1 58 ? -5.309 2.189 12.516 1 96.44 58 THR B N 1
ATOM 1543 C CA . THR B 1 58 ? -4.656 2.127 13.82 1 96.44 58 THR B CA 1
ATOM 1544 C C . THR B 1 58 ? -3.262 1.521 13.695 1 96.44 58 THR B C 1
ATOM 1546 O O . THR B 1 58 ? -2.328 1.956 14.375 1 96.44 58 THR B O 1
ATOM 1549 N N . SER B 1 59 ? -3.057 0.613 12.883 1 97.88 59 SER B N 1
ATOM 1550 C CA . SER B 1 59 ? -1.803 -0.13 12.805 1 97.88 59 SER B CA 1
ATOM 1551 C C . SER B 1 59 ? -0.792 0.582 11.914 1 97.88 59 SER B C 1
ATOM 1553 O O . SER B 1 59 ? 0.321 0.091 11.711 1 97.88 59 SER B O 1
ATOM 1555 N N . ALA B 1 60 ? -1.157 1.748 11.422 1 98.25 60 ALA B N 1
ATOM 1556 C CA . ALA B 1 60 ? -0.233 2.539 10.609 1 98.25 60 ALA B CA 1
ATOM 1557 C C . ALA B 1 60 ? 0.894 3.109 11.469 1 98.25 60 ALA B C 1
ATOM 1559 O O . ALA B 1 60 ? 1.909 3.57 10.938 1 98.25 60 ALA B O 1
ATOM 1560 N N . GLY B 1 61 ? 0.696 3.107 12.812 1 98.25 61 GLY B N 1
ATOM 1561 C CA . GLY B 1 61 ? 1.737 3.592 13.703 1 98.25 61 GLY B CA 1
ATOM 1562 C C . GLY B 1 61 ? 1.818 5.105 13.758 1 98.25 61 GLY B C 1
ATOM 1563 O O . GLY B 1 61 ? 0.883 5.797 13.352 1 98.25 61 GLY B O 1
ATOM 1564 N N . PRO B 1 62 ? 2.869 5.648 14.367 1 98.19 62 PRO B N 1
ATOM 1565 C CA . PRO B 1 62 ? 3.016 7.098 14.508 1 98.19 62 PRO B CA 1
ATOM 1566 C C . PRO B 1 62 ? 3.318 7.789 13.18 1 98.19 62 PRO B C 1
ATOM 1568 O O . PRO B 1 62 ? 3.498 7.121 12.156 1 98.19 62 PRO B O 1
ATOM 1571 N N . HIS B 1 63 ? 3.291 9.125 13.203 1 98.88 63 HIS B N 1
ATOM 1572 C CA . HIS B 1 63 ? 3.746 9.867 12.031 1 98.88 63 HIS B CA 1
ATOM 1573 C C . HIS B 1 63 ? 5.129 9.398 11.586 1 98.88 63 HIS B C 1
ATOM 1575 O O . HIS B 1 63 ? 5.945 8.992 12.414 1 98.88 63 HIS B O 1
ATOM 1581 N N . PHE B 1 64 ? 5.34 9.469 10.352 1 98.81 64 PHE B N 1
ATOM 1582 C CA . PHE B 1 64 ? 6.66 9.188 9.805 1 98.81 64 PHE B CA 1
ATOM 1583 C C . PHE B 1 64 ? 7.672 10.227 10.266 1 98.81 64 PHE B C 1
ATOM 1585 O O . PHE B 1 64 ? 7.629 11.375 9.836 1 98.81 64 PHE B O 1
ATOM 1592 N N . ASN B 1 65 ? 8.625 9.742 11.109 1 98.56 65 ASN B N 1
ATOM 1593 C CA . ASN B 1 65 ? 9.547 10.648 11.789 1 98.56 65 ASN B CA 1
ATOM 1594 C C . ASN B 1 65 ? 10.922 10.016 11.953 1 98.56 65 ASN B C 1
ATOM 1596 O O . ASN B 1 65 ? 11.391 9.828 13.078 1 98.56 65 ASN B O 1
ATOM 1600 N N . PRO B 1 66 ? 11.617 9.844 10.805 1 97.69 66 PRO B N 1
ATOM 1601 C CA . PRO B 1 66 ? 12.914 9.18 10.898 1 97.69 66 PRO B CA 1
ATOM 1602 C C . PRO B 1 66 ? 13.969 10.039 11.602 1 97.69 66 PRO B C 1
ATOM 1604 O O . PRO B 1 66 ? 15.023 9.531 11.992 1 97.69 66 PRO B O 1
ATOM 1607 N N . LEU B 1 67 ? 13.68 11.297 11.797 1 97.62 67 LEU B N 1
ATOM 1608 C CA . LEU B 1 67 ? 14.68 12.195 12.367 1 97.62 67 LEU B CA 1
ATOM 1609 C C . LEU B 1 67 ? 14.359 12.516 13.82 1 97.62 67 LEU B C 1
ATOM 1611 O O . LEU B 1 67 ? 15.023 13.344 14.445 1 97.62 67 LEU B O 1
ATOM 1615 N N . SER B 1 68 ? 13.32 11.914 14.383 1 97.75 68 SER B N 1
ATOM 1616 C CA . SER B 1 68 ? 12.93 12.078 15.781 1 97.75 68 SER B CA 1
ATOM 1617 C C . SER B 1 68 ? 12.711 13.547 16.125 1 97.75 68 SER B C 1
ATOM 1619 O O . SER B 1 68 ? 13.211 14.031 17.141 1 97.75 68 SER B O 1
ATOM 1621 N N . LYS B 1 69 ? 12.062 14.227 15.273 1 98.38 69 LYS B N 1
ATOM 1622 C CA . LYS B 1 69 ? 11.734 15.633 15.5 1 98.38 69 LYS B CA 1
ATOM 1623 C C . LYS B 1 69 ? 10.375 15.781 16.172 1 98.38 69 LYS B C 1
ATOM 1625 O O . LYS B 1 69 ? 9.633 14.805 16.312 1 98.38 69 LYS B O 1
ATOM 1630 N N . THR B 1 70 ? 10.125 17 16.625 1 98.31 70 THR B N 1
ATOM 1631 C CA . THR B 1 70 ? 8.805 17.328 17.156 1 98.31 70 THR B CA 1
ATOM 1632 C C . THR B 1 70 ? 7.832 17.625 16.016 1 98.31 70 THR B C 1
ATOM 1634 O O . THR B 1 70 ? 8.234 18.094 14.953 1 98.31 70 THR B O 1
ATOM 1637 N N . HIS B 1 71 ? 6.594 17.359 16.344 1 98.75 71 HIS B N 1
ATOM 1638 C CA . HIS B 1 71 ? 5.555 17.609 15.359 1 98.75 71 HIS B CA 1
ATOM 1639 C C . HIS B 1 71 ? 5.492 19.078 14.984 1 98.75 71 HIS B C 1
ATOM 1641 O O . HIS B 1 71 ? 5.68 19.953 15.836 1 98.75 71 HIS B O 1
ATOM 1647 N N . GLY B 1 72 ? 5.211 19.359 13.703 1 98.56 72 GLY B N 1
ATOM 1648 C CA . GLY B 1 72 ? 5.062 20.719 13.211 1 98.56 72 GLY B CA 1
ATOM 1649 C C . GLY B 1 72 ? 4.211 20.812 11.961 1 98.56 72 GLY B C 1
ATOM 1650 O O . GLY B 1 72 ? 3.539 19.844 11.586 1 98.56 72 GLY B O 1
ATOM 1651 N N . GLY B 1 73 ? 4.129 22 11.383 1 97.56 73 GLY B N 1
ATOM 1652 C CA . GLY B 1 73 ? 3.393 22.234 10.148 1 97.56 73 GLY B CA 1
ATOM 1653 C C . GLY B 1 73 ? 4.266 22.172 8.906 1 97.56 73 GLY B C 1
ATOM 1654 O O . GLY B 1 73 ? 5.492 22.062 9.016 1 97.56 73 GLY B O 1
ATOM 1655 N N . PRO B 1 74 ? 3.658 22.203 7.754 1 97.12 74 PRO B N 1
ATOM 1656 C CA . PRO B 1 74 ? 4.367 22.047 6.48 1 97.12 74 PRO B CA 1
ATOM 1657 C C . PRO B 1 74 ? 5.457 23.094 6.27 1 97.12 74 PRO B C 1
ATOM 1659 O O . PRO B 1 74 ? 6.41 22.859 5.527 1 97.12 74 PRO B O 1
ATOM 1662 N N . GLN B 1 75 ? 5.367 24.188 6.922 1 96.19 75 GLN B N 1
ATOM 1663 C CA . GLN B 1 75 ? 6.324 25.266 6.695 1 96.19 75 GLN B CA 1
ATOM 1664 C C . GLN B 1 75 ? 7.379 25.297 7.801 1 96.19 75 GLN B C 1
ATOM 1666 O O . GLN B 1 75 ? 8.297 26.125 7.762 1 96.19 75 GLN B O 1
ATOM 1671 N N . ASP B 1 76 ? 7.25 24.438 8.742 1 97.75 76 ASP B N 1
ATOM 1672 C CA . ASP B 1 76 ? 8.172 24.438 9.883 1 97.75 76 ASP B CA 1
ATOM 1673 C C . ASP B 1 76 ? 9.43 23.625 9.555 1 97.75 76 ASP B C 1
ATOM 1675 O O . ASP B 1 76 ? 9.367 22.609 8.867 1 97.75 76 ASP B O 1
ATOM 1679 N N . GLU B 1 77 ? 10.539 24.062 10.07 1 96.69 77 GLU B N 1
ATOM 1680 C CA . GLU B 1 77 ? 11.766 23.297 9.984 1 96.69 77 GLU B CA 1
ATOM 1681 C C . GLU B 1 77 ? 11.727 22.094 10.93 1 96.69 77 GLU B C 1
ATOM 1683 O O . GLU B 1 77 ? 12.203 21 10.578 1 96.69 77 GLU B O 1
ATOM 1688 N N . GLU B 1 78 ? 11.305 22.438 12.141 1 97.81 78 GLU B N 1
ATOM 1689 C CA . GLU B 1 78 ? 11.094 21.359 13.102 1 97.81 78 GLU B CA 1
ATOM 1690 C C . GLU B 1 78 ? 9.742 20.672 12.883 1 97.81 78 GLU B C 1
ATOM 1692 O O . GLU B 1 78 ? 8.703 21.203 13.281 1 97.81 78 GLU B O 1
ATOM 1697 N N . ARG B 1 79 ? 9.781 19.5 12.297 1 98.62 79 ARG B N 1
ATOM 1698 C CA . ARG B 1 79 ? 8.578 18.719 12.008 1 98.62 79 ARG B CA 1
ATOM 1699 C C . ARG B 1 79 ? 8.93 17.281 11.633 1 98.62 79 ARG B C 1
ATOM 1701 O O . ARG B 1 79 ? 10.062 17 11.227 1 98.62 79 ARG B O 1
ATOM 1708 N N . HIS B 1 80 ? 7.969 16.328 11.812 1 98.75 80 HIS B N 1
ATOM 1709 C CA . HIS B 1 80 ? 8.117 15.008 11.211 1 98.75 80 HIS B CA 1
ATOM 1710 C C . HIS B 1 80 ? 8.203 15.102 9.695 1 98.75 80 HIS B C 1
ATOM 1712 O O . HIS B 1 80 ? 7.691 16.047 9.094 1 98.75 80 HIS B O 1
ATOM 1718 N N . VAL B 1 81 ? 8.742 14.141 9.094 1 98.69 81 VAL B N 1
ATOM 1719 C CA . VAL B 1 81 ? 8.766 14.047 7.637 1 98.69 81 VAL B CA 1
ATOM 1720 C C . VAL B 1 81 ? 7.336 13.922 7.105 1 98.69 81 VAL B C 1
ATOM 1722 O O . VAL B 1 81 ? 7.008 14.5 6.066 1 98.69 81 VAL B O 1
ATOM 1725 N N . GLY B 1 82 ? 6.453 13.25 7.828 1 98.81 82 GLY B N 1
ATOM 1726 C CA . GLY B 1 82 ? 5.113 12.945 7.359 1 98.81 82 GLY B CA 1
ATOM 1727 C C . GLY B 1 82 ? 4.105 14.031 7.66 1 98.81 82 GLY B C 1
ATOM 1728 O O . GLY B 1 82 ? 2.908 13.867 7.422 1 98.81 82 GLY B O 1
ATOM 1729 N N . ASP B 1 83 ? 4.508 15.172 8.195 1 98.88 83 ASP B N 1
ATOM 1730 C CA . ASP B 1 83 ? 3.588 16.219 8.617 1 98.88 83 ASP B CA 1
ATOM 1731 C C . ASP B 1 83 ? 3.154 17.094 7.438 1 98.88 83 ASP B C 1
ATOM 1733 O O . ASP B 1 83 ? 3.76 18.125 7.172 1 98.88 83 ASP B O 1
ATOM 1737 N N . LEU B 1 84 ? 2.004 16.781 6.852 1 98.81 84 LEU B N 1
ATOM 1738 C CA . LEU B 1 84 ? 1.565 17.484 5.652 1 98.81 84 LEU B CA 1
ATOM 1739 C C . LEU B 1 84 ? 0.557 18.578 6.004 1 98.81 84 LEU B C 1
ATOM 1741 O O . LEU B 1 84 ? 0.022 19.25 5.113 1 98.81 84 LEU B O 1
ATOM 1745 N N . GLY B 1 85 ? 0.289 18.734 7.25 1 98.69 85 GLY B N 1
ATOM 1746 C CA . GLY B 1 85 ? -0.601 19.797 7.688 1 98.69 85 GLY B CA 1
ATOM 1747 C C . GLY B 1 85 ? -2.068 19.422 7.617 1 98.69 85 GLY B C 1
ATOM 1748 O O . GLY B 1 85 ? -2.473 18.391 8.156 1 98.69 85 GLY B O 1
ATOM 1749 N N . ASN B 1 86 ? -2.885 20.297 6.945 1 98.88 86 ASN B N 1
ATOM 1750 C CA . ASN B 1 86 ? -4.332 20.109 6.871 1 98.88 86 ASN B CA 1
ATOM 1751 C C . ASN B 1 86 ? -4.82 20.094 5.426 1 98.88 86 ASN B C 1
ATOM 1753 O O . ASN B 1 86 ? -4.215 20.719 4.551 1 98.88 86 ASN B O 1
ATOM 1757 N N . VAL B 1 87 ? -5.84 19.375 5.227 1 98.88 87 VAL B N 1
ATOM 1758 C CA . VAL B 1 87 ? -6.695 19.531 4.055 1 98.88 87 VAL B CA 1
ATOM 1759 C C . VAL B 1 87 ? -8.039 20.125 4.469 1 98.88 87 VAL B C 1
ATOM 1761 O O . VAL B 1 87 ? -8.477 19.953 5.605 1 98.88 87 VAL B O 1
ATOM 1764 N N . THR B 1 88 ? -8.648 20.844 3.553 1 98.88 88 THR B N 1
ATOM 1765 C CA . THR B 1 88 ? -9.867 21.562 3.904 1 98.88 88 THR B CA 1
ATOM 1766 C C . THR B 1 88 ? -11.055 21.031 3.104 1 98.88 88 TH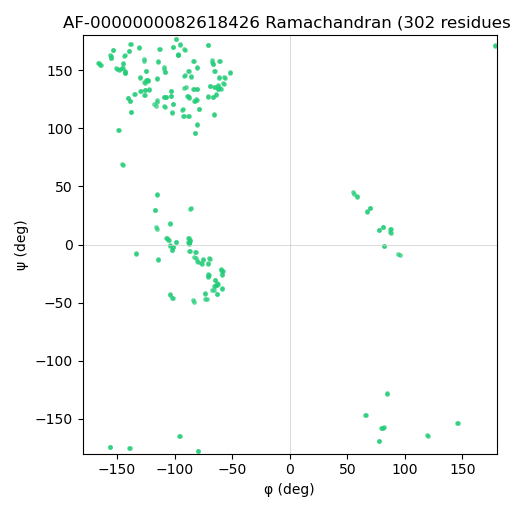R B C 1
ATOM 1768 O O . THR B 1 88 ? -11.047 21.078 1.871 1 98.88 88 THR B O 1
ATOM 1771 N N . ALA B 1 89 ? -12.023 20.531 3.797 1 98.88 89 ALA B N 1
ATOM 1772 C CA . ALA B 1 89 ? -13.273 20.109 3.16 1 98.88 89 ALA B CA 1
ATOM 1773 C C . ALA B 1 89 ? -14.273 21.266 3.109 1 98.88 89 ALA B C 1
ATOM 1775 O O . ALA B 1 89 ? -14.43 22 4.086 1 98.88 89 ALA B O 1
ATOM 1776 N N . GLY B 1 90 ? -14.883 21.391 1.955 1 98.69 90 GLY B N 1
ATOM 1777 C CA . GLY B 1 90 ? -15.969 22.359 1.834 1 98.69 90 GLY B CA 1
ATOM 1778 C C . GLY B 1 90 ? -17.281 21.844 2.387 1 98.69 90 GLY B C 1
ATOM 1779 O O . GLY B 1 90 ? -17.344 20.75 2.941 1 98.69 90 GLY B O 1
ATOM 1780 N N . PRO B 1 91 ? -18.328 22.734 2.232 1 98.44 91 PRO B N 1
ATOM 1781 C CA . PRO B 1 91 ? -19.656 22.328 2.709 1 98.44 91 PRO B CA 1
ATOM 1782 C C . PRO B 1 91 ? -20.172 21.062 2.02 1 98.44 91 PRO B 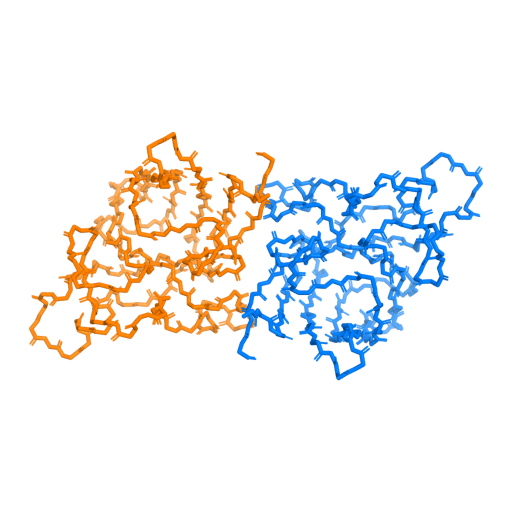C 1
ATOM 1784 O O . PRO B 1 91 ? -21.047 20.375 2.553 1 98.44 91 PRO B O 1
ATOM 1787 N N . ASP B 1 92 ? -19.656 20.766 0.866 1 98.5 92 ASP B N 1
ATOM 1788 C CA . ASP B 1 92 ? -20.062 19.578 0.13 1 98.5 92 ASP B CA 1
ATOM 1789 C C . ASP B 1 92 ? -19.344 18.328 0.653 1 98.5 92 ASP B C 1
ATOM 1791 O O . ASP B 1 92 ? -19.578 17.234 0.164 1 98.5 92 ASP B O 1
ATOM 1795 N N . GLY B 1 93 ? -18.406 18.547 1.568 1 98.62 93 GLY B N 1
ATOM 1796 C CA . GLY B 1 93 ? -17.703 17.422 2.178 1 98.62 93 GLY B CA 1
ATOM 1797 C C . GLY B 1 93 ? -16.484 17 1.383 1 98.62 93 GLY B C 1
ATOM 1798 O O . GLY B 1 93 ? -15.922 15.922 1.633 1 98.62 93 GLY B O 1
ATOM 1799 N N . VAL B 1 94 ? -16.141 17.828 0.415 1 98.88 94 VAL B N 1
ATOM 1800 C CA . VAL B 1 94 ? -15.039 17.453 -0.468 1 98.88 94 VAL B CA 1
ATOM 1801 C C . VAL B 1 94 ? -13.812 18.297 -0.153 1 98.88 94 VAL B C 1
ATOM 1803 O O . VAL B 1 94 ? -13.898 19.516 -0.053 1 98.88 94 VAL B O 1
ATOM 1806 N N . ALA B 1 95 ? -12.711 17.656 0.08 1 98.94 95 ALA B N 1
ATOM 1807 C CA . ALA B 1 95 ? -11.414 18.328 0.146 1 98.94 95 ALA B CA 1
ATOM 1808 C C . ALA B 1 95 ? -10.617 18.109 -1.139 1 98.94 95 ALA B C 1
ATOM 1810 O O . ALA B 1 95 ? -10.227 16.969 -1.451 1 98.94 95 ALA B O 1
ATOM 1811 N N . ASN B 1 96 ? -10.414 19.141 -1.866 1 98.81 96 ASN B N 1
ATOM 1812 C CA . ASN B 1 96 ? -9.453 19.109 -2.963 1 98.81 96 ASN B CA 1
ATOM 1813 C C . ASN B 1 96 ? -8.031 19.344 -2.467 1 98.81 96 ASN B C 1
ATOM 1815 O O . ASN B 1 96 ? -7.754 20.359 -1.825 1 98.81 96 ASN B O 1
ATOM 1819 N N . VAL B 1 97 ? -7.223 18.438 -2.76 1 98.88 97 VAL B N 1
ATOM 1820 C CA . VAL B 1 97 ? -5.871 18.453 -2.205 1 98.88 97 VAL B CA 1
ATOM 1821 C C . VAL B 1 97 ? -4.883 18.922 -3.268 1 98.88 97 VAL B C 1
ATOM 1823 O O . VAL B 1 97 ? -4.867 18.406 -4.387 1 98.88 97 VAL B O 1
ATOM 1826 N N . LEU B 1 98 ? -4.129 19.875 -2.924 1 98.56 98 LEU B N 1
ATOM 1827 C CA . LEU B 1 98 ? -2.998 20.344 -3.715 1 98.56 98 LEU B CA 1
ATOM 1828 C C . LEU B 1 98 ? -1.894 20.891 -2.814 1 98.56 98 LEU B C 1
ATOM 1830 O O . LEU B 1 98 ? -1.955 22.047 -2.373 1 98.56 98 LEU B O 1
ATOM 1834 N N . ILE B 1 99 ? -0.96 20.094 -2.578 1 97.75 99 ILE B N 1
ATOM 1835 C CA . ILE B 1 99 ? 0.163 20.375 -1.689 1 97.75 99 ILE B CA 1
ATOM 1836 C C . ILE B 1 99 ? 1.478 20.125 -2.43 1 97.75 99 ILE B C 1
ATOM 1838 O O . ILE B 1 99 ? 1.58 19.219 -3.246 1 97.75 99 ILE B O 1
ATOM 1842 N N . GLU B 1 100 ? 2.385 20.984 -2.186 1 97.94 100 GLU B N 1
ATOM 1843 C CA . GLU B 1 100 ? 3.775 20.734 -2.547 1 97.94 100 GLU B CA 1
ATOM 1844 C C . GLU B 1 100 ? 4.664 20.641 -1.309 1 97.94 100 GLU B C 1
ATOM 1846 O O . GLU B 1 100 ? 4.699 21.578 -0.5 1 97.94 100 GLU B O 1
ATOM 1851 N N . ASP B 1 101 ? 5.324 19.578 -1.166 1 98.56 101 ASP B N 1
ATOM 1852 C CA . ASP B 1 101 ? 6.121 19.391 0.039 1 98.56 101 ASP B CA 1
ATOM 1853 C C . ASP B 1 101 ? 7.586 19.125 -0.31 1 98.56 101 ASP B C 1
ATOM 1855 O O . ASP B 1 101 ? 7.879 18.375 -1.25 1 98.56 101 ASP B O 1
ATOM 1859 N N . SER B 1 102 ? 8.5 19.656 0.453 1 97.5 102 SER B N 1
ATOM 1860 C CA . SER B 1 102 ? 9.93 19.547 0.142 1 97.5 102 SER B CA 1
ATOM 1861 C C . SER B 1 102 ? 10.609 18.5 1.003 1 97.5 102 SER B C 1
ATOM 1863 O O . SER B 1 102 ? 11.805 18.234 0.836 1 97.5 102 SER B O 1
ATOM 1865 N N . VAL B 1 103 ? 9.875 17.922 1.933 1 98.38 103 VAL B N 1
ATOM 1866 C CA . VAL B 1 103 ? 10.531 17.047 2.896 1 98.38 103 VAL B CA 1
ATOM 1867 C C . VAL B 1 103 ? 10.273 15.586 2.523 1 98.38 103 VAL B C 1
ATOM 1869 O O . VAL B 1 103 ? 11.195 14.766 2.535 1 98.38 103 VAL B O 1
ATOM 1872 N N . ILE B 1 104 ? 9 15.234 2.191 1 98.56 104 ILE B N 1
ATOM 1873 C CA . ILE B 1 104 ? 8.734 13.859 1.789 1 98.56 104 ILE B CA 1
ATOM 1874 C C . ILE B 1 104 ? 9.43 13.57 0.46 1 98.56 104 ILE B C 1
ATOM 1876 O O . ILE B 1 104 ? 9.75 14.484 -0.295 1 98.56 104 ILE B O 1
ATOM 1880 N N . ALA B 1 105 ? 9.688 12.297 0.261 1 98.12 105 ALA B N 1
ATOM 1881 C CA . ALA B 1 105 ? 10.305 11.82 -0.975 1 98.12 105 ALA B CA 1
ATOM 1882 C C . ALA B 1 105 ? 9.672 10.516 -1.44 1 98.12 105 ALA B C 1
ATOM 1884 O O . ALA B 1 105 ? 8.891 9.898 -0.708 1 98.12 105 ALA B O 1
ATOM 1885 N N . LEU B 1 106 ? 9.977 10.18 -2.686 1 97.81 106 LEU B N 1
ATOM 1886 C CA . LEU B 1 106 ? 9.469 8.922 -3.229 1 97.81 106 LEU B CA 1
ATOM 1887 C C . LEU B 1 106 ? 10.594 7.895 -3.346 1 97.81 106 LEU B C 1
ATOM 1889 O O . LEU B 1 106 ? 10.383 6.805 -3.881 1 97.81 106 LEU B O 1
ATOM 1893 N N . SER B 1 107 ? 11.727 8.242 -2.861 1 94.5 107 SER B N 1
ATOM 1894 C CA . SER B 1 107 ? 12.883 7.363 -2.748 1 94.5 107 SER B CA 1
ATOM 1895 C C . SER B 1 107 ? 13.82 7.824 -1.639 1 94.5 107 SER B C 1
ATOM 1897 O O . SER B 1 107 ? 13.688 8.938 -1.127 1 94.5 107 SER B O 1
ATOM 1899 N N . GLY B 1 108 ? 14.656 6.871 -1.218 1 93.31 108 GLY B N 1
ATOM 1900 C CA . GLY B 1 108 ? 15.641 7.254 -0.221 1 93.31 108 GLY B CA 1
ATOM 1901 C C . GLY B 1 108 ? 15.086 7.277 1.191 1 93.31 108 GLY B C 1
ATOM 1902 O O . GLY B 1 108 ? 14.062 6.652 1.471 1 93.31 108 GLY B O 1
ATOM 1903 N N . ASP B 1 109 ? 15.688 8 2.09 1 94.56 109 ASP B N 1
ATOM 1904 C CA . ASP B 1 109 ? 15.438 7.926 3.525 1 94.56 109 ASP B CA 1
ATOM 1905 C C . ASP B 1 109 ? 14.07 8.516 3.875 1 94.56 109 ASP B C 1
ATOM 1907 O O . ASP B 1 109 ? 13.453 8.109 4.863 1 94.56 109 ASP B O 1
ATOM 1911 N N . HIS B 1 110 ? 13.625 9.422 3.076 1 97.69 110 HIS B N 1
ATOM 1912 C CA . HIS B 1 110 ? 12.344 10.062 3.352 1 97.69 110 HIS B CA 1
ATOM 1913 C C . HIS B 1 110 ? 11.258 9.531 2.43 1 97.69 110 HIS B C 1
ATOM 1915 O O . HIS B 1 110 ? 10.242 10.203 2.207 1 97.69 110 HIS B O 1
ATOM 1921 N N . SER B 1 111 ? 11.586 8.352 1.852 1 97.56 111 SER B N 1
ATOM 1922 C CA . SER B 1 111 ? 10.594 7.766 0.959 1 97.56 111 SER B CA 1
ATOM 1923 C C . SER B 1 111 ? 9.305 7.434 1.709 1 97.56 111 SER B C 1
ATOM 1925 O O . SER B 1 111 ? 9.344 6.844 2.789 1 97.56 111 SER B O 1
ATOM 1927 N N . ILE B 1 112 ? 8.203 7.773 1.056 1 98.62 112 ILE B N 1
ATOM 1928 C CA . ILE B 1 112 ? 6.918 7.508 1.693 1 98.62 112 ILE B CA 1
ATOM 1929 C C . ILE B 1 112 ? 6.266 6.285 1.056 1 98.62 112 ILE B C 1
ATOM 1931 O O . ILE B 1 112 ? 5.188 5.859 1.474 1 98.62 112 ILE B O 1
ATOM 1935 N N . ILE B 1 113 ? 6.926 5.688 0.058 1 98.44 113 ILE B N 1
ATOM 1936 C CA . ILE B 1 113 ? 6.398 4.484 -0.577 1 98.44 113 ILE B CA 1
ATOM 1937 C C . ILE B 1 113 ? 6.266 3.373 0.46 1 98.44 113 ILE B C 1
ATOM 1939 O O . ILE B 1 113 ? 7.188 3.129 1.242 1 98.44 113 ILE B O 1
ATOM 1943 N N . GLY B 1 114 ? 5.109 2.697 0.421 1 98.56 114 GLY B N 1
ATOM 1944 C CA . GLY B 1 114 ? 4.871 1.592 1.334 1 98.56 114 GLY B CA 1
ATOM 1945 C C . GLY B 1 114 ? 4.41 2.041 2.707 1 98.56 114 GLY B C 1
ATOM 1946 O O . GLY B 1 114 ? 4.141 1.213 3.58 1 98.56 114 GLY B O 1
ATOM 1947 N N . ARG B 1 115 ? 4.309 3.311 2.926 1 98.81 115 ARG B N 1
ATOM 1948 C CA . ARG B 1 115 ? 3.787 3.861 4.172 1 98.81 115 ARG B CA 1
ATOM 1949 C C . ARG B 1 115 ? 2.324 4.266 4.02 1 98.81 115 ARG B C 1
ATOM 1951 O O . ARG B 1 115 ? 1.745 4.129 2.941 1 98.81 115 ARG B O 1
ATOM 1958 N N . THR B 1 116 ? 1.727 4.719 5.113 1 98.94 116 THR B N 1
ATOM 1959 C CA . THR B 1 116 ? 0.291 4.973 5.094 1 98.94 116 THR B CA 1
ATOM 1960 C C . THR B 1 116 ? 0.009 6.473 5.145 1 98.94 116 THR B C 1
ATOM 1962 O O . THR B 1 116 ? 0.567 7.188 5.98 1 98.94 116 THR B O 1
ATOM 1965 N N . LEU B 1 117 ? -0.778 6.953 4.195 1 98.94 117 LEU B N 1
ATOM 1966 C CA . LEU B 1 117 ? -1.385 8.273 4.277 1 98.94 117 LEU B CA 1
ATOM 1967 C C . LEU B 1 117 ? -2.666 8.234 5.102 1 98.94 117 LEU B C 1
ATOM 1969 O O . LEU B 1 117 ? -3.486 7.328 4.941 1 98.94 117 LEU B O 1
ATOM 1973 N N . VAL B 1 118 ? -2.82 9.203 6.039 1 98.94 118 VAL B N 1
ATOM 1974 C CA . VAL B 1 118 ? -3.979 9.219 6.926 1 98.94 118 VAL B CA 1
ATOM 1975 C C . VAL B 1 118 ? -4.621 10.602 6.914 1 98.94 118 VAL B C 1
ATOM 1977 O O . VAL B 1 118 ? -3.924 11.617 7.008 1 98.94 118 VAL B O 1
ATOM 1980 N N . VAL B 1 119 ? -5.949 10.656 6.758 1 98.94 119 VAL B N 1
ATOM 1981 C CA . VAL B 1 119 ? -6.715 11.867 7.031 1 98.94 119 VAL B CA 1
ATOM 1982 C C . VAL B 1 119 ? -7.434 11.734 8.367 1 98.94 119 VAL B C 1
ATOM 1984 O O . VAL B 1 119 ? -8.055 10.711 8.648 1 98.94 119 VAL B O 1
ATOM 1987 N N . HIS B 1 120 ? -7.293 12.766 9.156 1 98.81 120 HIS B N 1
ATOM 1988 C CA . HIS B 1 120 ? -7.785 12.711 10.531 1 98.81 120 HIS B CA 1
ATOM 1989 C C . HIS B 1 120 ? -9.109 13.453 10.664 1 98.81 120 HIS B C 1
ATOM 1991 O O . HIS B 1 120 ? -9.539 14.141 9.742 1 98.81 120 HIS B O 1
ATOM 1997 N N . GLU B 1 121 ? -9.672 13.258 11.773 1 98.31 121 GLU B N 1
ATOM 1998 C CA . GLU B 1 121 ? -11 13.766 12.086 1 98.31 121 GLU B CA 1
ATOM 1999 C C . GLU B 1 121 ? -10.977 15.273 12.32 1 98.31 121 GLU B C 1
ATOM 2001 O O . GLU B 1 121 ? -11.859 16 11.852 1 98.31 121 GLU B O 1
ATOM 2006 N N . LYS B 1 122 ? -9.969 15.766 13.031 1 98.56 122 LYS B N 1
ATOM 2007 C CA . LYS B 1 122 ? -9.906 17.156 13.445 1 98.56 122 LYS B CA 1
ATOM 2008 C C . LYS B 1 122 ? -8.758 17.891 12.75 1 98.56 122 LYS B C 1
ATOM 2010 O O . LYS B 1 122 ? -7.902 17.25 12.133 1 98.56 122 LYS B O 1
ATOM 2015 N N . ARG B 1 123 ? -8.836 19.156 12.906 1 98.75 123 ARG B N 1
ATOM 2016 C CA . ARG B 1 123 ? -7.742 20.016 12.445 1 98.75 123 ARG B CA 1
ATOM 2017 C C . ARG B 1 123 ? -6.449 19.688 13.188 1 98.75 123 ARG B C 1
ATOM 2019 O O . ARG B 1 123 ? -6.457 19.469 14.398 1 98.75 123 ARG B O 1
ATOM 2026 N N . ASP B 1 124 ? -5.383 19.578 12.414 1 98.88 124 ASP B N 1
ATOM 2027 C CA . ASP B 1 124 ? -4.035 19.578 12.984 1 98.88 124 ASP B CA 1
ATOM 2028 C C . ASP B 1 124 ? -3.66 20.969 13.492 1 98.88 124 ASP B C 1
ATOM 2030 O O . ASP B 1 124 ? -3.715 21.938 12.742 1 98.88 124 ASP B O 1
ATOM 2034 N N . ASP B 1 125 ? -3.246 21.094 14.703 1 98.81 125 ASP B N 1
ATOM 2035 C CA . ASP B 1 125 ? -2.906 22.391 15.258 1 98.81 125 ASP B CA 1
ATOM 2036 C C . ASP B 1 125 ? -1.444 22.75 14.984 1 98.81 125 ASP B C 1
ATOM 2038 O O . ASP B 1 125 ? -0.936 23.75 15.492 1 98.81 125 ASP B O 1
ATOM 2042 N N . LEU B 1 126 ? -0.707 21.906 14.297 1 98.5 126 LEU B N 1
ATOM 2043 C CA . LEU B 1 126 ? 0.635 22.125 13.766 1 98.5 126 LEU B CA 1
ATOM 2044 C C . LEU B 1 126 ? 1.651 22.266 14.891 1 98.5 126 LEU B C 1
ATOM 2046 O O . LEU B 1 126 ? 2.639 23 14.758 1 98.5 126 LEU B O 1
ATOM 2050 N N . GLY B 1 127 ? 1.313 21.625 15.961 1 98.12 127 GLY B N 1
ATOM 2051 C CA . GLY B 1 127 ? 2.227 21.656 17.094 1 98.12 127 GLY B CA 1
ATOM 2052 C C . GLY B 1 127 ? 2.098 22.922 17.922 1 98.12 127 GLY B C 1
ATOM 2053 O O . GLY B 1 127 ? 2.926 23.172 18.797 1 98.12 127 GLY B O 1
ATOM 2054 N N . LYS B 1 128 ? 1.079 23.641 17.75 1 97.56 128 LYS B N 1
ATOM 2055 C CA . LYS B 1 128 ? 0.926 24.938 18.391 1 97.56 128 LYS B CA 1
ATOM 2056 C C . LYS B 1 128 ? -0.25 24.938 19.375 1 97.56 128 LYS B C 1
ATOM 2058 O O . LYS B 1 128 ? -0.77 26 19.719 1 97.56 128 LYS B O 1
ATOM 2063 N N . GLY B 1 129 ? -0.72 23.844 19.688 1 96.62 129 GLY B N 1
ATOM 2064 C CA . GLY B 1 129 ? -1.898 23.719 20.531 1 96.62 129 GLY B CA 1
ATOM 2065 C C . GLY B 1 129 ? -1.6 23.891 22 1 96.62 129 GLY B C 1
ATOM 2066 O O . GLY B 1 129 ? -2.518 24.016 22.812 1 96.62 129 GLY B O 1
ATOM 2067 N N . GLY B 1 130 ? -0.241 23.828 22.469 1 95.69 130 GLY B N 1
ATOM 2068 C CA . GLY B 1 130 ? 0.125 24.156 23.844 1 95.69 130 GLY B CA 1
ATOM 2069 C C . GLY B 1 130 ? 0.048 22.969 24.781 1 95.69 130 GLY B C 1
ATOM 2070 O O . GLY B 1 130 ? -0.1 23.141 25.984 1 95.69 130 GLY B O 1
ATOM 2071 N N . ASN B 1 131 ? -0.053 21.781 24.297 1 96.62 131 ASN B N 1
ATOM 2072 C CA . ASN B 1 131 ? -0.047 20.578 25.125 1 96.62 131 ASN B CA 1
ATOM 2073 C C . ASN B 1 131 ? 0.798 19.484 24.5 1 96.62 131 ASN B C 1
ATOM 2075 O O . ASN B 1 131 ? 1.299 19.625 23.375 1 96.62 131 ASN B O 1
ATOM 2079 N N . ASP B 1 132 ? 1.029 18.406 25.188 1 96.19 132 ASP B N 1
ATOM 2080 C CA . ASP B 1 132 ? 1.915 17.328 24.781 1 96.19 132 ASP B CA 1
ATOM 2081 C C . ASP B 1 132 ? 1.413 16.656 23.516 1 96.19 132 ASP B C 1
ATOM 2083 O O . ASP B 1 132 ? 2.201 16.344 22.609 1 96.19 132 ASP B O 1
ATOM 2087 N N . GLU B 1 133 ? 0.131 16.406 23.422 1 96.38 133 GLU B N 1
ATOM 2088 C CA . GLU B 1 133 ? -0.438 15.75 22.25 1 96.38 133 GLU B CA 1
ATOM 2089 C C . GLU B 1 133 ? -0.234 16.578 20.984 1 96.38 133 GLU B C 1
ATOM 2091 O O . GLU B 1 133 ? -0.056 16.047 19.891 1 96.38 133 GLU B O 1
ATOM 2096 N N . SER B 1 134 ? -0.27 17.906 21.141 1 98.19 134 SER B N 1
ATOM 2097 C CA . SER B 1 134 ? 0.007 18.828 20.031 1 98.19 134 SER B CA 1
ATOM 2098 C C . SER B 1 134 ? 1.397 18.594 19.453 1 98.19 134 SER B C 1
ATOM 2100 O O . SER B 1 134 ? 1.57 18.547 18.234 1 98.19 134 SER B O 1
ATOM 2102 N N . LYS B 1 135 ? 2.369 18.297 20.281 1 97.06 135 LYS B N 1
ATOM 2103 C CA . LYS B 1 135 ? 3.768 18.141 19.891 1 97.06 135 LYS B CA 1
ATOM 2104 C C . LYS B 1 135 ? 4.039 16.75 19.312 1 97.06 135 LYS B C 1
ATOM 2106 O O . LYS B 1 135 ? 5.09 16.516 18.719 1 97.06 135 LYS B O 1
ATOM 2111 N N . LYS B 1 136 ? 3.094 15.961 19.5 1 96.94 136 LYS B N 1
ATOM 2112 C CA . LYS B 1 136 ? 3.264 14.594 19 1 96.94 136 LYS B CA 1
ATOM 2113 C C . LYS B 1 136 ? 2.469 14.367 17.719 1 96.94 136 LYS B C 1
ATOM 2115 O O . LYS B 1 136 ? 2.965 13.75 16.781 1 96.94 136 LYS B O 1
ATOM 2120 N N . THR B 1 137 ? 1.178 14.922 17.766 1 97 137 THR B N 1
ATOM 2121 C CA . THR B 1 137 ? 0.283 14.523 16.688 1 97 137 THR B CA 1
ATOM 2122 C C . THR B 1 137 ? -0.441 15.734 16.094 1 97 137 THR B C 1
ATOM 2124 O O . THR B 1 137 ? -1.231 15.602 15.164 1 97 137 THR B O 1
ATOM 2127 N N . GLY B 1 138 ? -0.274 16.906 16.75 1 98.5 138 GLY B N 1
ATOM 2128 C CA . GLY B 1 138 ? -0.989 18.094 16.312 1 98.5 138 GLY B CA 1
ATOM 2129 C C . GLY B 1 138 ? -2.447 18.094 16.734 1 98.5 138 GLY B C 1
ATOM 2130 O O . GLY B 1 138 ? -3.246 18.875 16.203 1 98.5 138 GLY B O 1
ATOM 2131 N N . ASN B 1 139 ? -2.848 17.188 17.641 1 98.44 139 ASN B N 1
ATOM 2132 C CA . ASN B 1 139 ? -4.211 17.094 18.156 1 98.44 139 ASN B CA 1
ATOM 2133 C C . ASN B 1 139 ? -5.215 16.859 17.031 1 98.44 139 ASN B C 1
ATOM 2135 O O . ASN B 1 139 ? -6.309 17.422 17.031 1 98.44 139 ASN B O 1
ATOM 2139 N N . ALA B 1 140 ? -4.867 16.047 16.109 1 97.94 140 ALA B N 1
ATOM 2140 C CA . ALA B 1 140 ? -5.688 15.945 14.906 1 97.94 140 ALA B CA 1
ATOM 2141 C C . ALA B 1 140 ? -6.82 14.938 15.094 1 97.94 140 ALA B C 1
ATOM 2143 O O . ALA B 1 140 ? -7.641 14.742 14.195 1 97.94 140 ALA B O 1
ATOM 2144 N N . GLY B 1 141 ? -6.895 14.18 16.234 1 97.69 141 GLY B N 1
ATOM 2145 C CA . GLY B 1 141 ? -8.008 13.297 16.531 1 97.69 141 GLY B CA 1
ATOM 2146 C C . GLY B 1 141 ? -7.93 11.969 15.797 1 97.69 141 GLY B C 1
ATOM 2147 O O . GLY B 1 141 ? -6.844 11.531 15.414 1 97.69 141 GLY B O 1
ATOM 2148 N N . SER B 1 142 ? -9.031 11.32 15.633 1 97.62 142 SER B N 1
ATOM 2149 C CA . SER B 1 142 ? -9.109 9.953 15.125 1 97.62 142 SER B CA 1
ATOM 2150 C C . SER B 1 142 ? -8.688 9.883 13.664 1 97.62 142 SER B C 1
ATOM 2152 O O . SER B 1 142 ? -8.75 10.883 12.945 1 97.62 142 SER B O 1
ATOM 2154 N N . ARG B 1 143 ? -8.297 8.711 13.297 1 98.62 143 ARG B N 1
ATOM 2155 C CA . ARG B 1 143 ? -7.926 8.414 11.914 1 98.62 143 ARG B CA 1
ATOM 2156 C C . ARG B 1 143 ? -9.141 8.008 11.094 1 98.62 143 ARG B C 1
ATOM 2158 O O . ARG B 1 143 ? -9.648 6.891 11.234 1 98.62 143 ARG B O 1
ATOM 2165 N N . LEU B 1 144 ? -9.578 8.828 10.164 1 98.56 144 LEU B N 1
ATOM 2166 C CA . LEU B 1 144 ? -10.852 8.625 9.469 1 98.56 144 LEU B CA 1
ATOM 2167 C C . LEU B 1 144 ? -10.68 7.641 8.312 1 98.56 144 LEU B C 1
ATOM 2169 O O . LEU B 1 144 ? -11.523 6.766 8.109 1 98.56 144 LEU B O 1
ATOM 2173 N N . ALA B 1 145 ? -9.727 7.855 7.535 1 98.81 145 ALA B N 1
ATOM 2174 C CA . ALA B 1 145 ? -9.414 7.027 6.375 1 98.81 145 ALA B CA 1
ATOM 2175 C C . ALA B 1 145 ? -7.914 6.977 6.121 1 98.81 145 ALA B C 1
ATOM 2177 O O . ALA B 1 145 ? -7.188 7.906 6.48 1 98.81 145 ALA B O 1
ATOM 2178 N N . CYS B 1 146 ? -7.5 5.918 5.574 1 98.81 146 CYS B N 1
ATOM 2179 C CA . CYS B 1 146 ? -6.074 5.754 5.293 1 98.81 146 CYS B CA 1
ATOM 2180 C C . CYS B 1 146 ? -5.855 4.801 4.129 1 98.81 146 CYS B C 1
ATOM 2182 O O . CYS B 1 146 ? -6.797 4.168 3.65 1 98.81 146 CYS B O 1
ATOM 2184 N N . GLY B 1 147 ? -4.695 4.746 3.621 1 98.81 147 GLY B N 1
ATOM 2185 C CA . GLY B 1 147 ? -4.25 3.848 2.57 1 98.81 147 GLY B CA 1
ATOM 2186 C C . GLY B 1 147 ? -2.742 3.773 2.445 1 98.81 147 GLY B C 1
ATOM 2187 O O . GLY B 1 147 ? -2.035 4.703 2.842 1 98.81 147 GLY B O 1
ATOM 2188 N N . VAL B 1 148 ? -2.283 2.66 1.937 1 98.88 148 VAL B N 1
ATOM 2189 C CA . VAL B 1 148 ? -0.853 2.498 1.694 1 98.88 148 VAL B CA 1
ATOM 2190 C C . VAL B 1 148 ? -0.469 3.188 0.387 1 98.88 148 VAL B C 1
ATOM 2192 O O . VAL B 1 148 ? -1.183 3.076 -0.613 1 98.88 148 VAL B O 1
ATOM 2195 N N . ILE B 1 149 ? 0.59 3.926 0.436 1 98.94 149 ILE B N 1
ATOM 2196 C CA . ILE B 1 149 ? 1.087 4.645 -0.733 1 98.94 149 ILE B CA 1
ATOM 2197 C C . ILE B 1 149 ? 1.839 3.682 -1.649 1 98.94 149 ILE B C 1
ATOM 2199 O O . ILE B 1 149 ? 2.842 3.086 -1.245 1 98.94 149 ILE B O 1
ATOM 2203 N N . GLY B 1 150 ? 1.335 3.518 -2.814 1 98.88 150 GLY B N 1
ATOM 2204 C CA . GLY B 1 150 ? 1.902 2.568 -3.76 1 98.88 150 GLY B CA 1
ATOM 2205 C C . GLY B 1 150 ? 2.496 3.232 -4.988 1 98.88 150 GLY B C 1
ATOM 2206 O O . GLY B 1 150 ? 2.139 4.363 -5.324 1 98.88 150 GLY B O 1
ATOM 2207 N N . ILE B 1 151 ? 3.391 2.51 -5.613 1 98.5 151 ILE B N 1
ATOM 2208 C CA . ILE B 1 151 ? 4.016 2.967 -6.852 1 98.5 151 ILE B CA 1
ATOM 2209 C C . ILE B 1 151 ? 2.986 2.963 -7.98 1 98.5 151 ILE B C 1
ATOM 2211 O O . ILE B 1 151 ? 2.193 2.025 -8.102 1 98.5 151 ILE B O 1
ATOM 2215 N N . THR B 1 152 ? 2.967 4.012 -8.781 1 97.69 152 THR B N 1
ATOM 2216 C CA . THR B 1 152 ? 2.094 4.008 -9.953 1 97.69 152 THR B CA 1
ATOM 2217 C C . THR B 1 152 ? 2.865 4.418 -11.203 1 97.69 152 THR B C 1
ATOM 2219 O O . THR B 1 152 ? 4.051 4.746 -11.133 1 97.69 152 THR B O 1
ATOM 2222 N N . GLN B 1 153 ? 2.25 4.262 -12.406 1 89.88 153 GLN B N 1
ATOM 2223 C CA . GLN B 1 153 ? 2.873 4.543 -13.695 1 89.88 153 GLN B CA 1
ATOM 2224 C C . GLN B 1 153 ? 3.148 6.035 -13.859 1 89.88 153 GLN B C 1
ATOM 2226 O O . GLN B 1 153 ? 2.324 6.867 -13.477 1 89.88 153 GLN B O 1
#

InterPro domains:
  IPR001424 Superoxide dismutase, copper/zinc binding domain [PF00080] (15-149)
  IPR001424 Superoxide dismutase, copper/zinc binding domain [PR00068] (44-66)
  IPR001424 Superoxide dismutase, copper/zinc binding domain [PR00068] (80-89)
  IPR001424 Superoxide dismutase, copper/zinc binding domain [PR00068] (99-121)
  IPR001424 Superoxide dismutase, copper/zinc binding domain [PR00068] (124-150)
  IPR001424 Superoxide dismutase, copper/zinc binding domain [cd00305] (3-146)
  IPR018152 Superoxide dismutase, copper/zinc, binding site [PS00087] (44-54)
  IPR018152 Superoxide dismutase, copper/zinc, binding site [PS00332] (138-149)
  IPR024134 Superoxide dismutase (Cu/Zn) / superoxide dismutase copper chaperone [PTHR10003] (2-152)
  IPR036423 Superoxide dismutase-like, copper/zinc binding domain superfamily [G3DSA:2.60.40.200] (1-153)
  IPR036423 Superoxide dismutase-like, copper/zinc binding domain superfamily [SSF49329] (3-151)

pLDDT: mean 97.71, std 2.64, range [74.62, 98.94]

Solvent-accessible surface area (backbone atoms only — not comparable to full-atom values): 14315 Å² total; per-residue (Å²): 128,59,54,30,32,26,25,52,28,44,38,94,57,80,27,32,32,43,40,37,35,34,63,42,95,88,65,27,28,37,37,35,43,41,37,35,65,40,69,64,41,48,17,11,29,34,30,22,54,16,14,24,53,86,62,43,62,69,46,13,60,57,66,21,40,94,78,72,50,47,31,20,28,68,87,44,87,60,28,27,54,20,34,61,30,60,44,49,20,38,92,83,8,41,19,70,41,78,44,75,38,77,63,44,34,58,53,76,94,44,35,46,61,6,12,17,42,35,38,25,63,28,44,39,47,39,33,66,64,84,49,72,56,12,36,66,62,11,57,13,70,54,70,43,21,23,23,41,22,5,33,39,130,129,58,56,29,32,26,26,52,30,44,38,93,55,81,27,32,32,45,40,35,36,33,63,41,97,87,64,26,29,37,34,34,43,41,36,34,64,40,69,62,41,47,17,12,30,36,30,21,54,16,14,24,55,86,64,44,61,68,47,14,60,57,67,21,40,96,77,74,48,48,30,19,28,67,85,46,86,62,27,27,55,21,33,61,29,61,45,49,19,37,94,86,8,42,20,70,42,78,44,74,38,76,64,43,36,59,53,74,94,44,36,45,62,6,12,17,43,35,39,25,64,28,44,38,47,39,33,67,66,84,50,71,56,11,37,66,62,12,57,12,70,55,72,44,21,23,23,43,23,4,32,38,131

Sequence (306 aa):
MATKAVCVLRGDGPVHGTIHFELQGNGKVKVSGSIRELTEGEHGFHVHQFGDNTQGCTSAGPHFNPLSKTHGGPQDEERHVGDLGNVTAGPDGVANVLIEDSVIALSGDHSIIGRTLVVHEKRDDLGKGGNDESKKTGNAGSRLACGVIGITQMATKAVCVLRGDGPVHGTIHFELQGNGKVKVSGSIRELTEGEHGFHVHQFGDNTQGCTSAGPHFNPLSKTHGGPQDEERHVGDLGNVTAGPDGVANVLIEDSVIALSGDHSIIGRTLVVHEKRDDLGKGGNDESKKTGNAGSRLACGVIGITQ

Radius of gyration: 19.58 Å; Cα contacts (8 Å, |Δi|>4): 1002; chains: 2; bounding box: 40×52×50 Å

Organism: Myotis myotis (NCBI:txid51298)

Foldseek 3Di:
DFFKKKWWKDAPDPKTWIWMWGQDPVRWIKIWIKIFDAAFFKWWKWWACAQDQVVHPVVLHFGAAPPPFWDFAQPDPGHGLTGDFIFGAHNRRMTTDTGIGNRADCDDPRRSARHKIFIARAGQCGLPPPDDVNRGHSPRHHTGIMTGMHGDD/DFFKKKWWKDAPDPKTWIWIWGQDPVRWIKIWIKIFDAAFFKWWKWWACAQDQVVHPVVLHFGAAPPPFWDFAQVDPGHGLTGDFIFGAHNRRMTTDTDIGNRADCDDPRRSARHKIFIARAGQCGLPPPDDCNRGHSPRHHTGIMTGMHGDD

Nearest PDB structures (foldseek):
  8zd5-assembly2_D  TM=9.831E-01  e=2.940E-25  Canis lupus familiaris
  1hl5-assembly6_M  TM=9.918E-01  e=2.275E-24  Homo sapiens
  7wx1-assembly1_B  TM=9.840E-01  e=4.342E-24  Canis lupus familiaris
  4rvp-assembly1_F  TM=9.783E-01  e=5.601E-21  Sedum alfredii
  3km2-assembly1_A  TM=9.715E-01  e=1.206E-19  Solanum lycopersicum